Protein AF-A0A2J6XG13-F1 (afdb_monomer)

pLDDT: mean 84.52, std 13.78, range [39.5, 98.06]

Secondary structure (DSSP, 8-state):
-HHHHTT--EEEEEESTTS-HHHHHHHHHHTEEEEEEESSGGGHHHHHHHHHHHHHS--EE-S-B--EE-S--GGGTT--GGGPPPBS-EE-----TTSEEEEE-TT--EEEEEEEETTEEEEEE-S-SSTTT-TTGGGSTTHHHHHHHHHHHHSPPPS-SSEEEEEEEETTEEEEEEEEB-TTS-B--S-EEEEEEE-TTS-EEEEE-EEEETTEEEEEE---SSEEEEEEEEEEETTEEEEEEEEEEEPPPGGGS-S-HHHHHHHHHHHHHHHT----------------------HHHHHHHHHHHHHHHHHHHHHTT--

Radius of gyration: 29.15 Å; Cα contacts (8 Å, |Δi|>4): 475; chains: 1; bounding box: 98×74×54 Å

Foldseek 3Di:
DVCVVVLHQDEFEAEAPPGPQVVRCVRNVVRVHYYHYHNHPVCVVVVVVVVCCVVPPPLKDQQFWQKDFPDDDQLCPPPDSVLDGTWRMFRQDDDDPQKDQGIATPVRGRQWIWHDDAQFIDIDGGGDLDPPGNPCQVVRPCSVVSVVSVVVRRDRDQQDDQKRWDWDDDLFAIKIKIAGADPVRFAQPPKFKKKWKQAPVRDIDIDTWDDPDRRMTIDGDGDDDFAKMKIKMWIGGPNDIDIDIDMDGHHPRCVPPCPDVPVVQVVLVVVCVVVVHDPPPPPPCPVPPPPPPDPPPCVVVVVVVVVVVVVVVVVVVVVVVVD

Sequence (323 aa):
ETARAAQITLSTIAIGTDADTDLLDQLARWGNGRYYFVPDAADLPRITLQESEIAGSELTVEQPSPVRLNQPHPLVRNFDPSTLPLLDGYIALQSRPEATVVLSSPADDPLLAVWQYGLGRSVAWTASTAAPWATRWPAWSEYDRFWNQVVQYTIPTPDSGPLQVWVEPLSRGIRLMVDAQTVGGVPIDLAQVSAQITFPDQSSQRISLLQIGPGRYSRDVALGEVGPYQVVVTLFADGQTLQRSIGYVQVPPTEYAIHDPAQGVERLRQIAAITGGSTEVIVIDEASVAMPASPQELWPWLASLALALWVGEIALRRNQLYE

Nearest PDB structures (foldseek):
  3tp4-assembly3_B  TM=5.729E-01  e=9.549E-04  synthetic construct
  8upa-assembly2_D  TM=7.022E-01  e=2.049E-02  Homo sapiens
  8v2a-assembly1_B  TM=6.590E-01  e=3.449E-02  Homo sapiens
  8xci-assembly1_J  TM=5.014E-01  e=4.102E-02  Escherichia phage Lambda
  8iyk-assembly1_J  TM=2.676E-01  e=1.626E-02  Escherichia phage Lambda

Structure (mmCIF, N/CA/C/O backbone):
data_AF-A0A2J6XG13-F1
#
_entry.id   AF-A0A2J6XG13-F1
#
loop_
_atom_site.group_PDB
_atom_site.id
_atom_site.type_symbol
_atom_site.label_atom_id
_atom_site.label_alt_id
_atom_site.label_comp_id
_atom_site.label_asym_id
_atom_site.label_entity_id
_atom_site.label_seq_id
_atom_site.pdbx_PDB_ins_code
_atom_site.Cartn_x
_atom_site.Cartn_y
_atom_site.Cartn_z
_atom_site.occupancy
_atom_site.B_iso_or_equiv
_atom_site.auth_seq_id
_atom_site.auth_comp_id
_atom_site.auth_asym_id
_atom_site.auth_atom_id
_atom_site.pdbx_PDB_model_num
ATOM 1 N N . GLU A 1 1 ? 10.157 29.545 -8.569 1.00 54.47 1 GLU A N 1
ATOM 2 C CA . GLU A 1 1 ? 8.746 29.178 -8.849 1.00 54.47 1 GLU A CA 1
ATOM 3 C C . GLU A 1 1 ? 8.423 29.121 -10.339 1.00 54.47 1 GLU A C 1
ATOM 5 O O . GLU A 1 1 ? 7.961 28.080 -10.787 1.00 54.47 1 GLU A O 1
ATOM 10 N N . THR A 1 2 ? 8.744 30.149 -11.132 1.00 72.56 2 THR A N 1
ATOM 11 C CA . THR A 1 2 ? 8.523 30.156 -12.596 1.00 72.56 2 THR A CA 1
ATOM 12 C C . THR A 1 2 ? 9.208 28.991 -13.323 1.00 72.56 2 THR A C 1
ATOM 14 O O . THR A 1 2 ? 8.585 28.330 -14.145 1.00 72.56 2 THR A O 1
ATOM 17 N N . ALA A 1 3 ? 10.459 28.672 -12.966 1.00 64.00 3 ALA A N 1
ATOM 18 C CA . ALA A 1 3 ? 11.186 27.522 -13.519 1.00 64.00 3 ALA A CA 1
ATOM 19 C C . ALA A 1 3 ? 10.484 26.180 -13.226 1.00 64.00 3 ALA A C 1
ATOM 21 O O . ALA A 1 3 ? 10.363 25.334 -14.106 1.00 64.00 3 ALA A O 1
ATOM 22 N N . ARG A 1 4 ? 9.927 26.026 -12.016 1.00 60.41 4 ARG A N 1
ATOM 23 C CA . ARG A 1 4 ? 9.177 24.831 -11.602 1.00 60.41 4 ARG A CA 1
ATOM 24 C C . ARG A 1 4 ? 7.887 24.661 -12.411 1.00 60.41 4 ARG A C 1
ATOM 26 O O . ARG A 1 4 ? 7.561 23.549 -12.805 1.00 60.41 4 ARG A O 1
ATOM 33 N N . ALA A 1 5 ? 7.175 25.757 -12.682 1.00 68.31 5 ALA A N 1
ATOM 34 C CA . ALA A 1 5 ? 5.972 25.750 -13.519 1.00 68.31 5 ALA A CA 1
ATOM 35 C C . ALA A 1 5 ? 6.272 25.398 -14.989 1.00 68.31 5 ALA A C 1
ATOM 37 O O . ALA A 1 5 ? 5.430 24.819 -15.665 1.00 68.31 5 ALA A O 1
ATOM 38 N N . ALA A 1 6 ? 7.484 25.696 -15.461 1.00 79.56 6 ALA A N 1
ATOM 39 C CA . ALA A 1 6 ? 7.954 25.373 -16.806 1.00 79.56 6 ALA A CA 1
ATOM 40 C C . ALA A 1 6 ? 8.630 23.987 -16.924 1.00 79.56 6 ALA A C 1
ATOM 42 O O . ALA A 1 6 ? 9.234 23.704 -17.953 1.00 79.56 6 ALA A O 1
ATOM 43 N N . GLN A 1 7 ? 8.560 23.141 -15.885 1.00 77.19 7 GLN A N 1
ATOM 44 C CA . GLN A 1 7 ? 9.270 21.851 -15.804 1.00 77.19 7 GLN A CA 1
ATOM 45 C C . GLN A 1 7 ? 10.790 21.948 -16.031 1.00 77.19 7 GLN A C 1
ATOM 47 O O . GLN A 1 7 ? 11.415 21.047 -16.586 1.00 77.19 7 GLN A O 1
ATOM 52 N N . ILE A 1 8 ? 11.400 23.041 -15.578 1.00 78.62 8 ILE A N 1
ATOM 53 C CA . ILE A 1 8 ? 12.849 23.230 -15.633 1.00 78.62 8 ILE A CA 1
ATOM 54 C C . ILE A 1 8 ? 13.454 22.733 -14.319 1.00 78.62 8 ILE A C 1
ATOM 56 O O . ILE A 1 8 ? 13.174 23.291 -13.254 1.00 78.62 8 ILE A O 1
ATOM 60 N N . THR A 1 9 ? 14.306 21.711 -14.413 1.00 81.88 9 THR A N 1
ATOM 61 C CA . THR A 1 9 ? 15.103 21.203 -13.289 1.00 81.88 9 THR A CA 1
ATOM 62 C C . THR A 1 9 ? 16.342 22.079 -13.078 1.00 81.88 9 THR A C 1
ATOM 64 O O . THR A 1 9 ? 17.050 22.378 -14.039 1.00 81.88 9 THR A O 1
ATOM 67 N N . LEU A 1 10 ? 16.625 22.483 -11.833 1.00 86.81 10 LEU A N 1
ATOM 68 C CA . LEU A 1 10 ? 17.832 23.246 -11.474 1.00 86.81 10 LEU A CA 1
ATOM 69 C C . LEU A 1 10 ? 18.706 22.440 -10.513 1.00 86.81 10 LEU A C 1
ATOM 71 O O . LEU A 1 10 ? 18.330 22.251 -9.360 1.00 86.81 10 LEU A O 1
ATOM 75 N N . SER A 1 11 ? 19.887 22.035 -10.972 1.00 88.19 11 SER A N 1
ATOM 76 C CA . SER A 1 11 ? 20.962 21.513 -10.122 1.00 88.19 11 SER A CA 1
ATOM 77 C C . SER A 1 11 ? 22.008 22.605 -9.880 1.00 88.19 11 SER A C 1
ATOM 79 O O . SER A 1 11 ? 22.267 23.428 -10.761 1.00 88.19 11 SER A O 1
ATOM 81 N N . THR A 1 12 ? 22.607 22.640 -8.691 1.00 91.69 12 THR A N 1
ATOM 82 C CA . THR A 1 12 ? 23.593 23.652 -8.284 1.00 91.69 12 THR A CA 1
ATOM 83 C C . THR A 1 12 ? 24.899 23.001 -7.836 1.00 91.69 12 THR A C 1
ATOM 85 O O . THR A 1 12 ? 24.919 21.910 -7.266 1.00 91.69 12 THR A O 1
ATOM 88 N N . ILE A 1 13 ? 26.015 23.683 -8.107 1.00 90.75 13 ILE A N 1
ATOM 89 C CA . ILE A 1 13 ? 27.357 23.252 -7.708 1.00 90.75 13 ILE A CA 1
ATOM 90 C C . ILE A 1 13 ? 28.010 24.407 -6.943 1.00 90.75 13 ILE A C 1
ATOM 92 O O . ILE A 1 13 ? 28.236 25.477 -7.507 1.00 90.75 13 ILE A O 1
ATOM 96 N N . ALA A 1 14 ? 28.293 24.195 -5.661 1.00 91.62 14 ALA A N 1
ATOM 97 C CA . ALA A 1 14 ? 29.054 25.106 -4.813 1.00 91.62 14 ALA A CA 1
ATOM 98 C C . ALA A 1 14 ? 30.548 24.789 -4.934 1.00 91.62 14 ALA A C 1
ATOM 100 O O . ALA A 1 14 ? 30.938 23.642 -4.732 1.00 91.62 14 ALA A O 1
ATOM 101 N N . ILE A 1 15 ? 31.375 25.784 -5.266 1.00 90.44 15 ILE A N 1
ATOM 102 C CA . ILE A 1 15 ? 32.817 25.613 -5.493 1.00 90.44 15 ILE A CA 1
ATOM 103 C C . ILE A 1 15 ? 33.585 26.427 -4.458 1.00 90.44 15 ILE A C 1
ATOM 105 O O . ILE A 1 15 ? 33.394 27.638 -4.386 1.00 90.44 15 ILE A O 1
ATOM 109 N N . GLY A 1 16 ? 34.487 25.780 -3.725 1.00 81.56 16 GLY A N 1
ATOM 110 C CA . GLY A 1 16 ? 35.278 26.426 -2.682 1.00 81.56 16 GLY A CA 1
ATOM 111 C C . GLY A 1 16 ? 34.512 26.595 -1.370 1.00 81.56 16 GLY A C 1
ATOM 112 O O . GLY A 1 16 ? 33.288 26.493 -1.301 1.00 81.56 16 GLY A O 1
ATOM 113 N N . THR A 1 17 ? 35.253 26.820 -0.286 1.00 81.75 17 THR A N 1
ATOM 114 C CA . THR A 1 17 ? 34.696 26.950 1.074 1.00 81.75 17 THR A CA 1
ATOM 115 C C . THR A 1 17 ? 34.005 28.290 1.334 1.00 81.75 17 THR A C 1
ATOM 117 O O . THR A 1 17 ? 33.406 28.472 2.387 1.00 81.75 17 THR A O 1
ATOM 120 N N . ASP A 1 18 ? 34.133 29.237 0.410 1.00 86.75 18 ASP A N 1
ATOM 121 C CA . ASP A 1 18 ? 33.525 30.568 0.417 1.00 86.75 18 ASP A CA 1
ATOM 122 C C . ASP A 1 18 ? 32.198 30.634 -0.358 1.00 86.75 18 ASP A C 1
ATOM 124 O O . ASP A 1 18 ? 31.527 31.666 -0.334 1.00 86.75 18 ASP A O 1
ATOM 128 N N . ALA A 1 19 ? 31.795 29.544 -1.021 1.00 86.81 19 ALA A N 1
ATOM 129 C CA . ALA A 1 19 ? 30.494 29.451 -1.668 1.00 86.81 19 ALA A CA 1
ATOM 130 C C . ALA A 1 19 ? 29.351 29.468 -0.642 1.00 86.81 19 ALA A C 1
ATOM 132 O O . ALA A 1 19 ? 29.419 28.819 0.402 1.00 86.81 19 ALA A O 1
ATOM 133 N N . ASP A 1 20 ? 28.262 30.157 -0.982 1.00 88.94 20 ASP A N 1
ATOM 134 C CA . ASP A 1 20 ? 27.033 30.162 -0.187 1.00 88.94 20 ASP A CA 1
ATOM 135 C C . ASP A 1 20 ? 26.295 28.824 -0.356 1.00 88.94 20 ASP A C 1
ATOM 137 O O . ASP A 1 20 ? 25.449 28.638 -1.237 1.00 88.94 20 ASP A O 1
ATOM 141 N N . THR A 1 21 ? 26.698 27.844 0.453 1.00 92.38 21 THR A N 1
ATOM 142 C CA . THR A 1 21 ? 26.188 26.472 0.406 1.00 92.38 21 THR A CA 1
ATOM 143 C C . THR A 1 21 ? 24.700 26.403 0.714 1.00 92.38 21 THR A C 1
ATOM 145 O O . THR A 1 21 ? 23.988 25.614 0.096 1.00 92.38 21 THR A O 1
ATOM 148 N N . ASP A 1 22 ? 24.229 27.259 1.619 1.00 92.38 22 ASP A N 1
ATOM 149 C CA . ASP A 1 22 ? 22.844 27.271 2.080 1.00 92.38 22 ASP A CA 1
ATOM 150 C C . ASP A 1 22 ? 21.911 27.794 0.988 1.00 92.38 22 ASP A C 1
ATOM 152 O O . ASP A 1 22 ? 20.866 27.194 0.717 1.00 92.38 22 ASP A O 1
ATOM 156 N N . LEU A 1 23 ? 22.300 28.879 0.311 1.00 92.31 23 LEU A N 1
ATOM 157 C CA . LEU A 1 23 ? 21.553 29.398 -0.829 1.00 92.31 23 LEU A CA 1
ATOM 158 C C . LEU A 1 23 ? 21.523 28.387 -1.980 1.00 92.31 23 LEU A C 1
ATOM 160 O O . LEU A 1 23 ? 20.475 28.165 -2.589 1.00 92.31 23 LEU A O 1
ATOM 164 N N . LEU A 1 24 ? 22.660 27.767 -2.293 1.00 93.44 24 LEU A N 1
ATOM 165 C CA . LEU A 1 24 ? 22.766 26.850 -3.427 1.00 93.44 24 LEU A CA 1
ATOM 166 C C . LEU A 1 24 ? 21.989 25.545 -3.200 1.00 93.44 24 LEU A C 1
ATOM 168 O O . LEU A 1 24 ? 21.342 25.072 -4.138 1.00 93.44 24 LEU A O 1
ATOM 172 N N . ASP A 1 25 ? 21.974 25.002 -1.982 1.00 92.81 25 ASP A N 1
ATOM 173 C CA . ASP A 1 25 ? 21.127 23.858 -1.615 1.00 92.81 25 ASP A CA 1
ATOM 174 C C . ASP A 1 25 ? 19.634 24.222 -1.707 1.00 92.81 25 ASP A C 1
ATOM 176 O O . ASP A 1 25 ? 18.840 23.487 -2.299 1.00 92.81 25 ASP A O 1
ATOM 180 N N . GLN A 1 26 ? 19.240 25.409 -1.227 1.00 92.88 26 GLN A N 1
ATOM 181 C CA . GLN A 1 26 ? 17.858 25.891 -1.359 1.00 92.88 26 GLN A CA 1
ATOM 182 C C . GLN A 1 26 ? 17.422 26.019 -2.822 1.00 92.88 26 GLN A C 1
ATOM 184 O O . GLN A 1 26 ? 16.331 25.569 -3.181 1.00 92.88 26 GLN A O 1
ATOM 189 N N . LEU A 1 27 ? 18.274 26.581 -3.681 1.00 90.44 27 LEU A N 1
ATOM 190 C CA . LEU A 1 27 ? 17.993 26.734 -5.107 1.00 90.44 27 LEU A CA 1
ATOM 191 C C . LEU A 1 27 ? 17.823 25.381 -5.812 1.00 90.44 27 LEU A C 1
ATOM 193 O O . LEU A 1 27 ? 16.871 25.222 -6.581 1.00 90.44 27 LEU A O 1
ATOM 197 N N . ALA A 1 28 ? 18.679 24.396 -5.516 1.00 90.75 28 ALA A N 1
ATOM 198 C CA . ALA A 1 28 ? 18.542 23.046 -6.064 1.00 90.75 28 ALA A CA 1
ATOM 199 C C . ALA A 1 28 ? 17.219 22.392 -5.642 1.00 90.75 28 ALA A C 1
ATOM 201 O O . ALA A 1 28 ? 16.487 21.857 -6.478 1.00 90.75 28 ALA A O 1
ATOM 202 N N . ARG A 1 29 ? 16.852 22.508 -4.359 1.00 85.94 29 ARG A N 1
ATOM 203 C CA . ARG A 1 29 ? 15.575 21.993 -3.839 1.00 85.94 29 ARG A CA 1
ATOM 204 C C . ARG A 1 29 ? 14.375 22.660 -4.503 1.00 85.94 29 ARG A C 1
ATOM 206 O O . ARG A 1 29 ? 13.417 21.978 -4.862 1.00 85.94 29 ARG A O 1
ATOM 213 N N . TRP A 1 30 ? 14.413 23.977 -4.702 1.00 85.00 30 TRP A N 1
ATOM 214 C CA . TRP A 1 30 ? 13.328 24.708 -5.366 1.00 85.00 30 TRP A CA 1
ATOM 215 C C . TRP A 1 30 ? 13.142 24.313 -6.830 1.00 85.00 30 TRP A C 1
ATOM 217 O O . TRP A 1 30 ? 12.009 24.323 -7.319 1.00 85.00 30 TRP A O 1
ATOM 227 N N . GLY A 1 31 ? 14.228 23.976 -7.523 1.00 84.62 31 GLY A N 1
ATOM 228 C CA . GLY A 1 31 ? 14.190 23.477 -8.893 1.00 84.62 31 GLY A CA 1
ATOM 229 C C . GLY A 1 31 ? 14.126 21.959 -9.016 1.00 84.62 31 GLY A C 1
ATOM 230 O O . GLY A 1 31 ? 14.312 21.466 -10.120 1.00 84.62 31 GLY A O 1
ATOM 231 N N . ASN A 1 32 ? 13.881 21.220 -7.926 1.00 81.50 32 ASN A N 1
ATOM 232 C CA . ASN A 1 32 ? 13.829 19.753 -7.911 1.00 81.50 32 ASN A CA 1
ATOM 233 C C . ASN A 1 32 ? 15.065 19.072 -8.547 1.00 81.50 3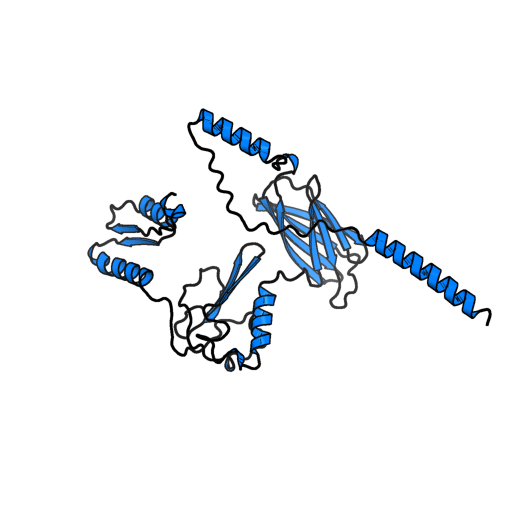2 ASN A C 1
ATOM 235 O O . ASN A 1 32 ? 14.951 17.998 -9.139 1.00 81.50 32 ASN A O 1
ATOM 239 N N . GLY A 1 33 ? 16.230 19.718 -8.466 1.00 82.81 33 GLY A N 1
ATOM 240 C CA . GLY A 1 33 ? 17.506 19.183 -8.930 1.00 82.81 33 GLY A CA 1
ATOM 241 C C . GLY A 1 33 ? 18.419 18.815 -7.767 1.00 82.81 33 GLY A C 1
ATOM 242 O O . GLY A 1 33 ? 17.974 18.619 -6.634 1.00 82.81 33 GLY A O 1
ATOM 243 N N . ARG A 1 34 ? 19.713 18.673 -8.052 1.00 86.19 34 ARG A N 1
ATOM 244 C CA . ARG A 1 34 ? 20.710 18.191 -7.089 1.00 86.19 34 ARG A CA 1
ATOM 245 C C . ARG A 1 34 ? 21.661 19.297 -6.660 1.00 86.19 34 ARG A C 1
ATOM 247 O O . ARG A 1 34 ? 21.999 20.170 -7.452 1.00 86.19 34 ARG A O 1
ATOM 254 N N . TYR A 1 35 ? 22.099 19.229 -5.410 1.00 90.62 35 TYR A N 1
ATOM 255 C CA . TYR A 1 35 ? 23.129 20.098 -4.854 1.00 90.62 35 TYR A CA 1
ATOM 256 C C . TYR A 1 35 ? 24.442 19.324 -4.722 1.00 90.62 35 TYR A C 1
ATOM 258 O O . TYR A 1 35 ? 24.456 18.224 -4.167 1.00 90.62 35 TYR A O 1
ATOM 266 N N . TYR A 1 36 ? 25.541 19.913 -5.190 1.00 88.19 36 TYR A N 1
ATOM 267 C CA . TYR A 1 36 ? 26.888 19.372 -5.024 1.00 88.19 36 TYR A CA 1
ATOM 268 C C . TYR A 1 36 ? 27.798 20.406 -4.368 1.00 88.19 36 TYR A C 1
ATOM 270 O O . TYR A 1 36 ? 27.858 21.553 -4.807 1.00 88.19 36 TYR A O 1
ATOM 278 N N . PHE A 1 37 ? 28.553 19.988 -3.355 1.00 90.31 37 PHE A N 1
ATOM 279 C CA . PHE A 1 37 ? 29.624 20.791 -2.772 1.00 90.31 37 PHE A CA 1
ATOM 280 C C . PHE A 1 37 ? 30.979 20.277 -3.250 1.00 90.31 37 PHE A C 1
ATOM 282 O O . PHE A 1 37 ? 31.280 19.089 -3.134 1.00 90.31 37 PHE A O 1
ATOM 289 N N . VAL A 1 38 ? 31.790 21.181 -3.786 1.00 88.50 38 VAL A N 1
ATOM 290 C CA . VAL A 1 38 ? 33.080 20.893 -4.406 1.00 88.50 38 VAL A CA 1
ATOM 291 C C . VAL A 1 38 ? 34.141 21.768 -3.731 1.00 88.50 38 VAL A C 1
ATOM 293 O O . VAL A 1 38 ? 34.286 22.938 -4.083 1.00 88.50 38 VAL A O 1
ATOM 296 N N . PRO A 1 39 ? 34.893 21.231 -2.752 1.00 82.06 39 PRO A N 1
ATOM 297 C CA . PRO A 1 39 ? 35.896 22.002 -2.017 1.00 82.06 39 PRO A CA 1
ATOM 298 C C . PRO A 1 39 ? 37.059 22.485 -2.897 1.00 82.06 39 PRO A C 1
ATOM 300 O O . PRO A 1 39 ? 37.638 23.531 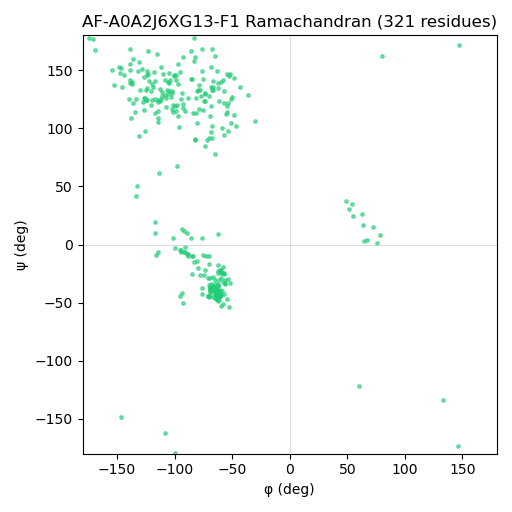-2.619 1.00 82.06 39 PRO A O 1
ATOM 303 N N . ASP A 1 40 ? 37.393 21.724 -3.945 1.00 85.38 40 ASP A N 1
ATOM 304 C CA . ASP A 1 40 ? 38.483 22.001 -4.883 1.00 85.38 40 ASP A CA 1
ATOM 305 C C . ASP A 1 40 ? 37.954 22.034 -6.324 1.00 85.38 40 ASP A C 1
ATOM 307 O O . ASP A 1 40 ? 37.374 21.064 -6.813 1.00 85.38 40 ASP A O 1
ATOM 311 N N . ALA A 1 41 ? 38.194 23.139 -7.032 1.00 82.06 41 ALA A N 1
ATOM 312 C CA . ALA A 1 41 ? 37.788 23.321 -8.424 1.00 82.06 41 ALA A CA 1
ATOM 313 C C . ALA A 1 41 ? 38.356 22.252 -9.381 1.00 82.06 41 ALA A C 1
ATOM 315 O O . ALA A 1 41 ? 37.794 22.050 -10.457 1.00 82.06 41 ALA A O 1
ATOM 316 N N . ALA A 1 42 ? 39.423 21.538 -9.009 1.00 86.00 42 ALA A N 1
ATOM 317 C CA . ALA A 1 42 ? 39.949 20.412 -9.780 1.00 86.00 42 ALA A CA 1
ATOM 318 C C . ALA A 1 42 ? 38.952 19.241 -9.923 1.00 86.00 42 ALA A C 1
ATOM 320 O O . ALA A 1 42 ? 39.030 18.494 -10.898 1.00 86.00 42 ALA A O 1
ATOM 321 N N . ASP A 1 43 ? 37.989 19.106 -9.005 1.00 81.69 43 ASP A N 1
ATOM 322 C CA . ASP A 1 43 ? 36.953 18.064 -9.039 1.00 81.69 43 ASP A CA 1
ATOM 323 C C . ASP A 1 43 ? 35.740 18.435 -9.917 1.00 81.69 43 ASP A C 1
ATOM 325 O O . ASP A 1 43 ? 34.898 17.576 -10.205 1.00 81.69 43 ASP A O 1
ATOM 329 N N . LEU A 1 44 ? 35.642 19.688 -10.386 1.00 84.50 44 LEU A N 1
ATOM 330 C CA . LEU A 1 44 ? 34.519 20.163 -11.204 1.00 84.50 44 LEU A CA 1
ATOM 331 C C . LEU A 1 44 ? 34.255 19.326 -12.459 1.00 84.50 44 LEU A C 1
ATOM 333 O O . LEU A 1 44 ? 33.094 18.977 -12.666 1.00 84.50 44 LEU A O 1
ATOM 337 N N . PRO A 1 45 ? 35.265 18.967 -13.281 1.00 83.69 45 PRO A N 1
ATOM 338 C CA . PRO A 1 45 ? 35.035 18.179 -14.490 1.00 83.69 45 PRO A CA 1
ATOM 339 C C . PRO A 1 45 ? 34.367 16.830 -14.211 1.00 83.69 45 PRO A C 1
ATOM 341 O O . PRO A 1 45 ? 33.583 16.356 -15.025 1.00 83.69 45 PRO A O 1
ATOM 344 N N . ARG A 1 46 ? 34.645 16.215 -13.052 1.00 80.94 46 ARG A N 1
ATOM 345 C CA . ARG A 1 46 ? 34.024 14.949 -12.645 1.00 80.94 46 ARG A CA 1
ATOM 346 C C . ARG A 1 46 ? 32.547 15.144 -12.303 1.00 80.94 46 ARG A C 1
ATOM 348 O O . ARG A 1 46 ? 31.719 14.358 -12.746 1.00 80.94 46 ARG A O 1
ATOM 355 N N . ILE A 1 47 ? 32.218 16.186 -11.537 1.00 81.00 47 ILE A N 1
ATOM 356 C CA . ILE A 1 47 ? 30.837 16.472 -11.113 1.00 81.00 47 ILE A CA 1
ATOM 357 C C . ILE A 1 47 ? 29.972 16.925 -12.293 1.00 81.00 47 ILE A C 1
ATOM 359 O O . ILE A 1 47 ? 28.832 16.487 -12.423 1.00 81.00 47 ILE A O 1
ATOM 363 N N . THR A 1 48 ? 30.503 17.758 -13.190 1.00 80.44 48 THR A N 1
ATOM 364 C CA . THR A 1 48 ? 29.767 18.189 -14.386 1.00 80.44 48 THR A CA 1
ATOM 365 C C . THR A 1 48 ? 29.583 17.057 -15.390 1.00 80.44 48 THR A C 1
ATOM 367 O O . THR A 1 48 ? 28.520 16.980 -16.009 1.00 80.44 48 THR A O 1
ATOM 370 N N . LEU A 1 49 ? 30.562 16.152 -15.522 1.00 80.88 49 LEU A N 1
ATOM 371 C CA . LEU A 1 49 ? 30.407 14.924 -16.301 1.00 80.88 49 LEU A CA 1
ATOM 372 C C . LEU A 1 49 ? 29.323 14.028 -15.697 1.00 80.88 49 LEU A C 1
ATOM 374 O O . LEU A 1 49 ? 28.436 13.614 -16.427 1.00 80.88 49 LEU A O 1
ATOM 378 N N . GLN A 1 50 ? 29.327 13.812 -14.380 1.00 74.56 50 GLN A N 1
ATOM 379 C CA . GLN A 1 50 ? 28.302 13.023 -13.693 1.00 74.56 50 GLN A CA 1
ATOM 380 C C . GLN A 1 50 ? 26.890 13.607 -13.882 1.00 74.56 50 GLN A C 1
ATOM 382 O O . GLN A 1 50 ? 25.951 12.865 -14.153 1.00 74.56 50 GLN A O 1
ATOM 387 N N . GLU A 1 51 ? 26.715 14.928 -13.783 1.00 75.25 51 GLU A N 1
ATOM 388 C CA . GLU A 1 51 ? 25.406 15.560 -14.005 1.00 75.25 51 GLU A CA 1
ATOM 389 C C . GLU A 1 51 ? 24.976 15.486 -15.479 1.00 75.25 51 GLU A C 1
ATOM 391 O O . GLU A 1 51 ? 23.808 15.233 -15.766 1.00 75.25 51 GLU A O 1
ATOM 396 N N . SER A 1 52 ? 25.920 15.642 -16.413 1.00 71.00 52 SER A N 1
ATOM 397 C CA . SER A 1 52 ? 25.659 15.505 -17.853 1.00 71.00 52 SER A CA 1
ATOM 398 C C . SER A 1 52 ? 25.346 14.061 -18.242 1.00 71.00 52 SER A C 1
ATOM 400 O O . SER A 1 52 ? 24.476 13.832 -19.075 1.00 71.00 52 SER A O 1
ATOM 402 N N . GLU A 1 53 ? 26.011 13.085 -17.622 1.00 67.06 53 GLU A N 1
ATOM 403 C CA . GLU A 1 53 ? 25.707 11.666 -17.767 1.00 67.06 53 GLU A CA 1
ATOM 404 C C . GLU A 1 53 ? 24.323 11.368 -17.214 1.00 67.06 53 GLU A C 1
ATOM 406 O O . GLU A 1 53 ? 23.545 10.751 -17.915 1.00 67.06 53 GLU A O 1
ATOM 411 N N . ILE A 1 54 ? 23.935 11.842 -16.029 1.00 65.38 54 ILE A N 1
ATOM 412 C CA . ILE A 1 54 ? 22.582 11.575 -15.510 1.00 65.38 54 ILE A CA 1
ATOM 413 C C . ILE A 1 54 ? 21.498 12.292 -16.334 1.00 65.38 54 ILE A C 1
ATOM 415 O O . ILE A 1 54 ? 20.406 11.757 -16.509 1.00 65.38 54 ILE A O 1
ATOM 419 N N . ALA A 1 55 ? 21.785 13.486 -16.855 1.00 61.34 55 ALA A N 1
ATOM 420 C CA . ALA A 1 55 ? 20.868 14.217 -17.725 1.00 61.34 55 ALA A CA 1
ATOM 421 C C . ALA A 1 55 ? 20.786 13.634 -19.150 1.00 61.34 55 ALA A C 1
ATOM 423 O O . ALA A 1 55 ? 19.774 13.825 -19.823 1.00 61.34 55 ALA A O 1
ATOM 424 N N . GLY A 1 56 ? 21.845 12.962 -19.616 1.00 54.22 56 GLY A N 1
ATOM 425 C CA . GLY A 1 56 ? 21.999 12.475 -20.990 1.00 54.22 56 GLY A CA 1
ATOM 426 C C . GLY A 1 56 ? 22.029 10.954 -21.155 1.00 54.22 56 GLY A C 1
ATOM 427 O O . GLY A 1 56 ? 22.050 10.481 -22.289 1.00 54.22 56 GLY A O 1
ATOM 428 N N . SER A 1 57 ? 22.047 10.179 -20.071 1.00 55.84 57 SER A N 1
ATOM 429 C CA . SER A 1 57 ? 22.032 8.720 -20.143 1.00 55.84 57 SER A CA 1
ATOM 430 C C . SER A 1 57 ? 20.644 8.253 -20.539 1.00 55.84 57 SER A C 1
ATOM 432 O O . SER A 1 57 ? 19.631 8.621 -19.942 1.00 55.84 57 SER A O 1
ATOM 434 N N . GLU A 1 58 ? 20.603 7.396 -21.555 1.00 58.53 58 GLU A N 1
ATOM 435 C CA . GLU A 1 58 ? 19.484 6.492 -21.729 1.00 58.53 58 GLU A CA 1
ATOM 436 C C . GLU A 1 58 ? 19.429 5.648 -20.454 1.00 58.53 58 GLU A C 1
ATOM 438 O O . GLU A 1 58 ? 20.191 4.702 -20.281 1.00 58.53 58 GLU A O 1
ATOM 443 N N . LEU A 1 59 ? 18.521 5.995 -19.538 1.00 71.88 59 LEU A N 1
ATOM 444 C CA . LEU A 1 59 ? 18.201 5.202 -18.346 1.00 71.88 59 LEU A CA 1
ATOM 445 C C . LEU A 1 59 ? 17.626 3.826 -18.724 1.00 71.88 59 LEU A C 1
ATOM 447 O O . LEU A 1 59 ? 17.125 3.114 -17.869 1.00 71.88 59 LEU A O 1
ATOM 451 N N . THR A 1 60 ? 17.658 3.457 -20.000 1.00 83.94 60 THR A N 1
ATOM 452 C CA . THR A 1 60 ? 17.128 2.232 -20.563 1.00 83.94 60 THR A CA 1
ATOM 453 C C . THR A 1 60 ? 18.255 1.221 -20.715 1.00 83.94 60 THR A C 1
ATOM 455 O O . THR A 1 60 ? 19.215 1.428 -21.451 1.00 83.94 60 THR A O 1
ATOM 458 N N . VAL A 1 61 ? 18.113 0.085 -20.049 1.00 88.31 61 VAL A N 1
ATOM 459 C CA . VAL A 1 61 ? 18.975 -1.080 -20.214 1.00 88.31 61 VAL A CA 1
ATOM 460 C C . VAL A 1 61 ? 18.252 -2.052 -21.139 1.00 88.31 61 VAL A C 1
ATOM 462 O O . VAL A 1 61 ? 17.212 -2.570 -20.756 1.00 88.31 61 VAL A O 1
ATOM 465 N N . GLU A 1 62 ? 18.781 -2.318 -22.336 1.00 89.75 62 GLU A N 1
ATOM 466 C CA . GLU A 1 62 ? 18.184 -3.241 -23.325 1.00 89.75 62 GLU A CA 1
ATOM 467 C C . GLU A 1 62 ? 19.055 -4.484 -23.537 1.00 89.75 62 GLU A C 1
ATOM 469 O O . GLU A 1 62 ? 19.585 -4.749 -24.617 1.00 89.75 62 GLU A O 1
ATOM 474 N N . GLN A 1 63 ? 19.251 -5.245 -22.464 1.00 88.44 63 GLN A N 1
ATOM 475 C CA . GLN A 1 63 ? 19.963 -6.518 -22.506 1.00 88.44 63 GLN A CA 1
ATOM 476 C C . GLN A 1 63 ? 19.266 -7.559 -21.624 1.00 88.44 63 GLN A C 1
ATOM 478 O O . GLN A 1 63 ? 18.691 -7.195 -20.593 1.00 88.44 63 GLN A O 1
ATOM 483 N N . PRO A 1 64 ? 19.358 -8.859 -21.971 1.00 93.12 64 PRO A N 1
ATOM 484 C CA . PRO A 1 64 ? 18.838 -9.931 -21.136 1.00 93.12 64 PRO A CA 1
ATOM 485 C C . PRO A 1 64 ? 19.396 -9.873 -19.708 1.00 93.12 64 PRO A C 1
ATOM 487 O O . PRO A 1 64 ? 20.587 -10.093 -19.486 1.00 93.12 64 PRO A O 1
ATOM 490 N N . SER A 1 65 ? 18.528 -9.608 -18.735 1.00 94.75 65 SER A N 1
ATOM 491 C CA . SER A 1 65 ? 18.877 -9.417 -17.332 1.00 94.75 65 SER A CA 1
ATOM 492 C C . SER A 1 65 ? 18.106 -10.394 -16.433 1.00 94.75 65 SER A C 1
ATOM 494 O O . SER A 1 65 ? 16.871 -10.456 -16.493 1.00 94.75 65 SER A O 1
ATOM 496 N N . PRO A 1 66 ? 18.807 -11.193 -15.606 1.00 95.69 66 PRO A N 1
ATOM 497 C CA . PRO A 1 66 ? 18.190 -12.001 -14.561 1.00 95.69 66 PRO A CA 1
ATOM 498 C C . PRO A 1 66 ? 17.489 -11.152 -13.505 1.00 95.69 66 PRO A C 1
ATOM 500 O O . PRO A 1 66 ? 18.038 -10.167 -13.025 1.00 95.69 66 PRO A O 1
ATOM 503 N N . VAL A 1 67 ? 16.311 -11.596 -13.076 1.00 96.38 67 VAL A N 1
ATOM 504 C CA . VAL A 1 67 ? 15.572 -10.964 -11.981 1.00 96.38 67 VAL A CA 1
ATOM 505 C C . VAL A 1 67 ? 15.935 -11.655 -10.674 1.00 96.38 67 VAL A C 1
ATOM 507 O O . VAL A 1 67 ? 15.755 -12.865 -10.533 1.00 96.38 67 VAL A O 1
ATOM 510 N N . ARG A 1 68 ? 16.468 -10.899 -9.714 1.00 95.69 68 ARG A N 1
ATOM 511 C CA . ARG A 1 68 ? 16.869 -11.409 -8.400 1.00 95.69 68 ARG A CA 1
ATOM 512 C C . ARG A 1 68 ? 15.870 -10.984 -7.340 1.00 95.69 68 ARG A C 1
ATOM 514 O O . ARG A 1 68 ? 15.417 -9.845 -7.320 1.00 95.69 68 ARG A O 1
ATOM 521 N N . LEU A 1 69 ? 15.550 -11.903 -6.435 1.00 95.75 69 LEU A N 1
ATOM 522 C CA . LEU A 1 69 ? 14.788 -11.582 -5.236 1.00 95.75 69 LEU A CA 1
ATOM 523 C C . LEU A 1 69 ? 15.732 -10.996 -4.181 1.00 95.75 69 LEU A C 1
ATOM 525 O O . LEU A 1 69 ? 16.575 -11.720 -3.657 1.00 95.75 69 LEU A O 1
ATOM 529 N N . ASN A 1 70 ? 15.566 -9.714 -3.849 1.00 92.62 70 ASN A N 1
ATOM 530 C CA . ASN A 1 70 ? 16.384 -9.049 -2.831 1.00 92.62 70 ASN A CA 1
ATOM 531 C C . ASN A 1 70 ? 15.969 -9.433 -1.412 1.00 92.62 70 ASN A C 1
ATOM 533 O O . ASN A 1 70 ? 16.818 -9.663 -0.555 1.00 92.62 70 ASN A O 1
ATOM 537 N N . GLN A 1 71 ? 14.662 -9.494 -1.152 1.00 87.12 71 GLN A N 1
ATOM 538 C CA . GLN A 1 71 ? 14.133 -9.806 0.174 1.00 87.12 71 GLN A CA 1
ATOM 539 C C . GLN 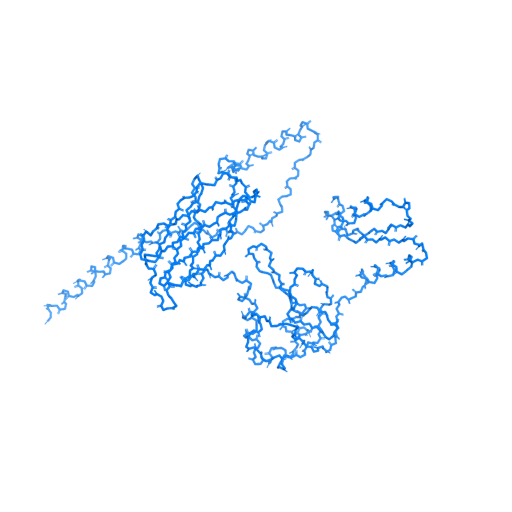A 1 71 ? 12.731 -10.421 0.103 1.00 87.12 71 GLN A C 1
ATOM 541 O O . GLN A 1 71 ? 11.967 -10.089 -0.807 1.00 87.12 71 GLN A O 1
ATOM 546 N N . PRO A 1 72 ? 12.348 -11.283 1.065 1.00 86.88 72 PRO A N 1
ATOM 547 C CA . PRO A 1 72 ? 10.991 -11.811 1.146 1.00 86.88 72 PRO A CA 1
ATOM 548 C C . PRO A 1 72 ? 9.959 -10.685 1.251 1.00 86.88 72 PRO A C 1
ATOM 550 O O . PRO A 1 72 ? 10.089 -9.788 2.080 1.00 86.88 72 PRO A O 1
ATOM 553 N N . HIS A 1 73 ? 8.903 -10.750 0.443 1.00 88.94 73 HIS A N 1
ATOM 554 C CA . HIS A 1 73 ? 7.850 -9.738 0.447 1.00 88.94 73 HIS A CA 1
ATOM 555 C C . HIS A 1 73 ? 6.484 -10.360 0.107 1.00 88.94 73 HIS A C 1
ATOM 557 O O . HIS A 1 73 ? 6.439 -11.294 -0.699 1.00 88.94 73 HIS A O 1
ATOM 563 N N . PRO A 1 74 ? 5.355 -9.855 0.655 1.00 84.31 74 PRO A N 1
ATOM 564 C CA . PRO A 1 74 ? 4.016 -10.356 0.332 1.00 84.31 74 PRO A CA 1
ATOM 565 C C . PRO A 1 74 ? 3.698 -10.429 -1.167 1.00 84.31 74 PRO A C 1
ATOM 567 O O . PRO A 1 74 ? 3.006 -11.352 -1.577 1.00 84.31 74 PRO A O 1
ATOM 570 N N . LEU A 1 75 ? 4.243 -9.502 -1.967 1.00 87.31 75 LEU A N 1
ATOM 571 C CA . LEU A 1 75 ? 4.092 -9.458 -3.433 1.00 87.31 75 LEU A CA 1
ATOM 572 C C . LEU A 1 75 ? 4.612 -10.685 -4.172 1.00 87.31 75 LEU A C 1
ATOM 574 O O . LEU A 1 75 ? 4.170 -10.968 -5.279 1.00 87.31 75 LEU A O 1
ATOM 578 N N . VAL A 1 76 ? 5.614 -11.340 -3.594 1.00 89.94 76 VAL A N 1
ATOM 579 C CA . VAL A 1 76 ? 6.288 -12.482 -4.206 1.00 89.94 76 VAL A CA 1
ATOM 580 C C . VAL A 1 76 ? 6.103 -13.743 -3.359 1.00 89.94 76 VAL A C 1
ATOM 582 O O . VAL A 1 76 ? 6.867 -14.707 -3.456 1.00 89.94 76 VAL A O 1
ATOM 585 N N . ARG A 1 77 ? 5.095 -13.747 -2.481 1.00 85.00 77 ARG A N 1
ATOM 586 C CA . ARG A 1 77 ? 4.864 -14.858 -1.566 1.00 85.00 77 ARG A CA 1
ATOM 587 C C . ARG A 1 77 ? 4.425 -16.084 -2.360 1.00 85.00 77 ARG A C 1
ATOM 589 O O . ARG A 1 77 ? 3.491 -16.027 -3.157 1.00 85.00 77 ARG A O 1
ATOM 596 N N . ASN A 1 78 ? 5.045 -17.221 -2.053 1.00 85.94 78 ASN A N 1
ATOM 597 C CA . ASN A 1 78 ? 4.766 -18.507 -2.695 1.00 85.94 78 ASN A CA 1
ATOM 598 C C . ASN A 1 78 ? 5.066 -18.529 -4.210 1.00 85.94 78 ASN A C 1
ATOM 600 O O . ASN A 1 78 ? 4.444 -19.319 -4.925 1.00 85.94 78 ASN A O 1
ATOM 604 N N . PHE A 1 79 ? 5.985 -17.683 -4.687 1.00 88.62 79 PHE A N 1
ATOM 605 C CA . PHE A 1 79 ? 6.676 -17.910 -5.956 1.00 88.62 79 PHE A CA 1
ATOM 606 C C . PHE A 1 79 ? 8.042 -18.526 -5.690 1.00 88.62 79 PHE A C 1
ATOM 608 O O . PHE A 1 79 ? 8.690 -18.208 -4.693 1.00 88.62 79 PHE A O 1
ATOM 615 N N . ASP A 1 80 ? 8.476 -19.388 -6.602 1.00 89.19 80 ASP A N 1
ATOM 616 C CA . ASP A 1 80 ? 9.855 -19.852 -6.651 1.00 89.19 80 ASP A CA 1
ATOM 617 C C . ASP A 1 80 ? 10.693 -18.818 -7.427 1.00 89.19 80 ASP A C 1
ATOM 619 O O . ASP A 1 80 ? 10.487 -18.664 -8.638 1.00 89.19 80 ASP A O 1
ATOM 623 N N . PRO A 1 81 ? 11.638 -18.109 -6.776 1.00 86.75 81 PRO A N 1
ATOM 624 C CA . PRO A 1 81 ? 12.452 -17.089 -7.434 1.00 86.75 81 PRO A CA 1
ATOM 625 C C . PRO A 1 81 ? 13.277 -17.629 -8.605 1.00 86.75 81 PRO A C 1
ATOM 627 O O . PRO A 1 81 ? 13.604 -16.872 -9.514 1.00 86.75 81 PRO A O 1
ATOM 630 N N . SER A 1 82 ? 13.598 -18.929 -8.616 1.00 89.06 82 SER A N 1
ATOM 631 C CA . SER A 1 82 ? 14.358 -19.556 -9.703 1.00 89.06 82 SER A CA 1
ATOM 632 C C . SER A 1 82 ? 13.570 -19.668 -11.012 1.00 89.06 82 SER A C 1
ATOM 634 O O . SER A 1 82 ? 14.162 -19.858 -12.072 1.00 89.06 82 SER A O 1
ATOM 636 N N . THR A 1 83 ? 12.244 -19.519 -10.949 1.00 93.12 83 THR A N 1
ATOM 637 C CA . THR A 1 83 ? 11.354 -19.597 -12.116 1.00 93.12 83 THR A CA 1
ATOM 638 C C . THR A 1 83 ? 11.119 -18.249 -12.794 1.00 93.12 83 THR A C 1
ATOM 640 O O . THR A 1 83 ? 10.496 -18.218 -13.854 1.00 93.12 83 THR A O 1
ATOM 643 N N . LEU A 1 84 ? 11.604 -17.144 -12.210 1.00 94.38 84 LEU A N 1
ATOM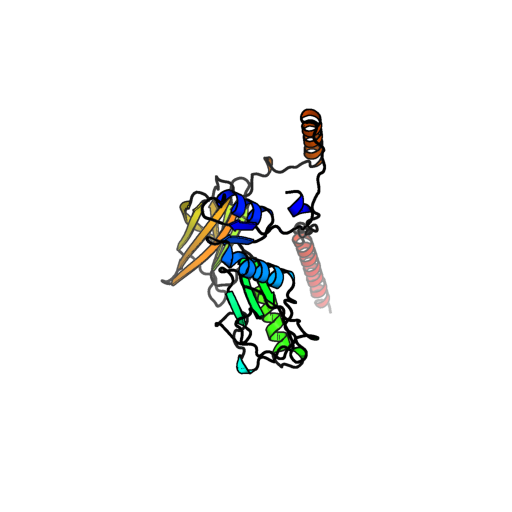 644 C CA . LEU A 1 84 ? 11.434 -15.804 -12.769 1.00 94.38 84 LEU A CA 1
ATOM 645 C C . LEU A 1 84 ? 12.106 -15.709 -14.152 1.00 94.38 84 LEU A C 1
ATOM 647 O O . LEU A 1 84 ? 13.311 -15.955 -14.265 1.00 94.38 84 LEU A O 1
ATOM 651 N N . PRO A 1 85 ? 11.366 -15.339 -15.215 1.00 96.31 85 PRO A N 1
ATOM 652 C CA . PRO A 1 85 ? 11.949 -15.202 -16.541 1.00 96.31 85 PRO A CA 1
ATOM 653 C C . PRO A 1 85 ? 12.917 -14.023 -16.618 1.00 96.31 85 PRO A C 1
ATOM 655 O O . PRO A 1 85 ? 12.746 -13.002 -15.951 1.00 96.31 85 PRO A O 1
ATOM 658 N N . LEU A 1 86 ? 13.887 -14.130 -17.525 1.00 96.56 86 LEU A N 1
ATOM 659 C CA . LEU A 1 86 ? 14.744 -13.006 -17.896 1.00 96.56 86 LEU A CA 1
ATOM 660 C C . LEU A 1 86 ? 13.907 -11.845 -18.450 1.00 96.56 86 LEU A C 1
ATOM 662 O O . LEU A 1 86 ? 12.996 -12.065 -19.258 1.00 96.56 86 LEU A O 1
ATOM 666 N N . LEU A 1 87 ? 14.279 -10.628 -18.066 1.00 97.12 87 LEU A N 1
ATOM 667 C CA . LEU A 1 87 ? 13.854 -9.401 -18.734 1.00 97.12 87 LEU A CA 1
ATOM 668 C C . LEU A 1 87 ? 14.795 -9.116 -19.900 1.00 97.12 87 LEU A C 1
ATOM 670 O O . LEU A 1 87 ? 15.987 -9.352 -19.786 1.00 97.12 87 LEU A O 1
ATOM 674 N N . ASP A 1 88 ? 14.269 -8.622 -21.010 1.00 96.38 88 ASP A N 1
ATOM 675 C CA . ASP A 1 88 ? 15.043 -8.151 -22.164 1.00 96.38 88 ASP A CA 1
ATOM 676 C C . ASP A 1 88 ? 15.416 -6.663 -22.036 1.00 96.38 88 ASP A C 1
ATOM 678 O O . ASP A 1 88 ? 16.239 -6.165 -22.799 1.00 96.38 88 ASP A O 1
ATOM 682 N N . GLY A 1 89 ? 14.840 -5.966 -21.053 1.00 94.12 89 GLY A N 1
ATOM 683 C CA . GLY A 1 89 ? 15.259 -4.629 -20.664 1.00 94.12 89 GLY A CA 1
ATOM 684 C C . GLY A 1 89 ? 14.539 -4.080 -19.432 1.00 94.12 89 GLY A C 1
ATOM 685 O O . GLY A 1 89 ? 13.683 -4.748 -18.848 1.00 94.12 89 GLY A O 1
ATOM 686 N N . TYR A 1 90 ? 14.919 -2.885 -18.998 1.00 94.81 90 TYR A N 1
ATOM 687 C CA . TYR A 1 90 ? 14.290 -2.143 -17.902 1.00 94.81 90 TYR A CA 1
ATOM 688 C C . TYR A 1 90 ? 14.817 -0.706 -17.857 1.00 94.81 90 TYR A C 1
ATOM 690 O O . TYR A 1 90 ? 15.829 -0.384 -18.476 1.00 94.81 90 TYR A O 1
ATOM 698 N N . ILE A 1 91 ? 14.153 0.149 -17.086 1.00 92.69 91 ILE A N 1
ATOM 699 C CA . ILE A 1 91 ? 14.635 1.492 -16.770 1.00 92.69 91 ILE A CA 1
ATOM 700 C C . ILE A 1 91 ? 15.469 1.427 -15.482 1.00 92.69 91 ILE A C 1
ATOM 702 O O . ILE A 1 91 ? 14.945 1.111 -14.413 1.00 92.69 91 ILE A O 1
ATOM 706 N N . ALA A 1 92 ? 16.766 1.716 -15.571 1.00 90.56 92 ALA A N 1
ATOM 707 C CA . ALA A 1 92 ? 17.667 1.836 -14.433 1.00 90.56 92 ALA A CA 1
ATOM 708 C C . ALA A 1 92 ? 17.309 3.089 -13.622 1.00 90.56 92 ALA A C 1
ATOM 710 O O . ALA A 1 92 ? 17.471 4.223 -14.071 1.00 90.56 92 ALA A O 1
ATOM 711 N N . LEU A 1 93 ? 16.781 2.877 -12.417 1.00 86.75 93 LEU A N 1
ATOM 712 C CA . LEU A 1 93 ? 16.351 3.931 -11.499 1.00 86.75 93 LEU A CA 1
ATOM 713 C C . LEU A 1 93 ? 17.073 3.794 -10.158 1.00 86.75 93 LEU A C 1
ATOM 715 O O . LEU A 1 93 ? 17.637 2.757 -9.840 1.00 86.75 93 LEU A O 1
ATOM 719 N N . GLN A 1 94 ? 17.001 4.827 -9.323 1.00 86.50 94 GLN A N 1
ATOM 720 C CA . GLN A 1 94 ? 17.416 4.732 -7.924 1.00 86.50 94 GLN A CA 1
ATOM 721 C C . GLN A 1 94 ? 16.186 4.721 -7.019 1.00 86.50 94 GLN A C 1
ATOM 723 O O . GLN A 1 94 ? 15.276 5.539 -7.174 1.00 86.50 94 GLN A O 1
ATOM 728 N N . SER A 1 95 ? 16.148 3.793 -6.061 1.00 88.88 95 SER A N 1
ATOM 729 C CA . SER A 1 95 ? 15.088 3.752 -5.056 1.00 88.88 95 SER A CA 1
ATOM 730 C C . SER A 1 95 ? 15.284 4.848 -4.013 1.00 88.88 95 SER A C 1
ATOM 732 O O . SER A 1 95 ? 16.404 5.100 -3.569 1.00 88.88 95 SER A O 1
ATOM 734 N N . ARG A 1 96 ? 14.183 5.449 -3.551 1.00 86.19 96 ARG A N 1
ATOM 735 C CA . ARG A 1 96 ? 14.211 6.289 -2.345 1.00 86.19 96 ARG A CA 1
ATOM 736 C C . ARG A 1 96 ? 14.607 5.450 -1.118 1.00 86.19 96 ARG A C 1
ATOM 738 O O . ARG A 1 96 ? 14.246 4.272 -1.092 1.00 86.19 96 ARG A O 1
ATOM 745 N N . PRO A 1 97 ? 15.271 6.025 -0.099 1.00 79.62 97 PRO A N 1
ATOM 746 C CA . PRO A 1 97 ? 15.658 5.294 1.113 1.00 79.62 97 PRO A CA 1
ATOM 747 C C . PRO A 1 97 ? 14.490 4.613 1.843 1.00 79.62 97 PRO A C 1
ATOM 749 O O . PRO A 1 97 ? 14.671 3.576 2.471 1.00 79.62 97 PRO A O 1
ATOM 752 N N . GLU A 1 98 ? 13.286 5.177 1.757 1.00 85.50 98 GLU A N 1
ATOM 753 C CA . GLU A 1 98 ? 12.071 4.663 2.395 1.00 85.50 98 GLU A CA 1
ATOM 754 C C . GLU A 1 98 ? 11.370 3.565 1.577 1.00 85.50 98 GLU A C 1
ATOM 756 O O . GLU A 1 98 ? 10.418 2.943 2.056 1.00 85.50 98 GLU A O 1
ATOM 761 N N . ALA A 1 99 ? 11.800 3.338 0.333 1.00 92.06 99 ALA A N 1
ATOM 762 C CA . ALA A 1 99 ? 11.239 2.311 -0.529 1.00 92.06 99 ALA A CA 1
ATOM 763 C C . ALA A 1 99 ? 11.900 0.952 -0.264 1.00 92.06 99 ALA A C 1
ATOM 765 O O . ALA A 1 99 ? 13.104 0.827 -0.060 1.00 92.06 99 ALA A O 1
ATOM 766 N N . THR A 1 100 ? 11.096 -0.101 -0.316 1.00 94.94 100 THR A N 1
ATOM 767 C CA . THR A 1 100 ? 11.540 -1.489 -0.190 1.00 94.94 100 THR A CA 1
ATOM 768 C C . THR A 1 100 ? 11.703 -2.073 -1.591 1.00 94.94 100 THR A C 1
ATOM 770 O O . THR A 1 100 ? 10.720 -2.286 -2.302 1.00 94.94 100 THR A O 1
ATOM 773 N N . VAL A 1 101 ? 12.943 -2.335 -2.011 1.00 96.50 101 VAL A N 1
ATOM 774 C CA . VAL A 1 101 ? 13.234 -3.017 -3.284 1.00 96.50 101 VAL A CA 1
ATOM 775 C C . VAL A 1 101 ? 13.024 -4.519 -3.103 1.00 96.50 101 VAL A C 1
ATOM 777 O O . VAL A 1 101 ? 13.698 -5.153 -2.291 1.00 96.50 101 VAL A O 1
ATOM 780 N N . VAL A 1 102 ? 12.062 -5.085 -3.830 1.00 96.75 102 VAL A N 1
ATOM 781 C CA . VAL A 1 102 ? 11.684 -6.504 -3.759 1.00 96.75 102 VAL A CA 1
ATOM 782 C C . VAL A 1 102 ? 12.452 -7.309 -4.800 1.00 96.75 102 VAL A C 1
ATOM 784 O O . VAL A 1 102 ? 13.070 -8.313 -4.454 1.00 96.75 102 VAL A O 1
ATOM 787 N N . LEU A 1 103 ? 12.443 -6.858 -6.056 1.00 96.62 103 LEU A N 1
ATOM 788 C CA . LEU A 1 103 ? 13.187 -7.482 -7.151 1.00 96.62 103 LEU A CA 1
ATOM 789 C C . LEU A 1 103 ? 14.231 -6.510 -7.695 1.00 96.62 103 LEU A C 1
ATOM 791 O O . LEU A 1 103 ? 13.940 -5.320 -7.828 1.00 96.62 103 LEU A O 1
ATOM 795 N N . SER A 1 104 ? 15.409 -7.022 -8.037 1.00 96.75 104 SER A N 1
ATOM 796 C CA . SER A 1 104 ? 16.537 -6.240 -8.546 1.00 96.75 104 SER A CA 1
ATOM 797 C C . SER A 1 104 ? 17.226 -6.905 -9.737 1.00 96.75 104 SER A C 1
ATOM 799 O O . SER A 1 104 ? 17.102 -8.1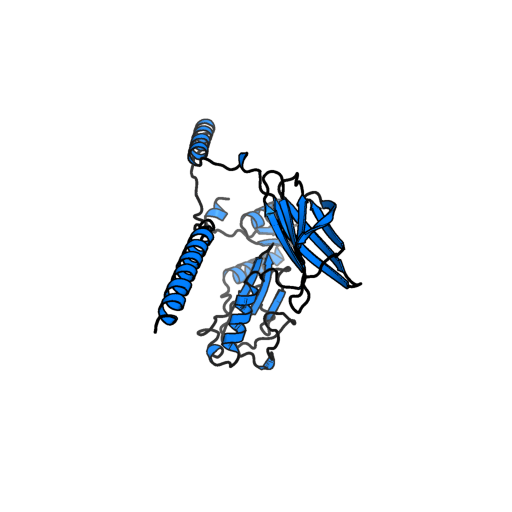16 -9.962 1.00 96.75 104 SER A O 1
ATOM 801 N N . SER A 1 105 ? 17.952 -6.099 -10.508 1.00 95.44 105 SER A N 1
ATOM 802 C CA . SER A 1 105 ? 18.892 -6.576 -11.518 1.00 95.44 105 SER A CA 1
ATOM 803 C C . SER A 1 105 ? 20.184 -7.082 -10.846 1.00 95.44 105 SER A C 1
ATOM 805 O O . SER A 1 105 ? 20.430 -6.815 -9.669 1.00 95.44 105 SER A O 1
ATOM 807 N N . PRO A 1 106 ? 21.080 -7.783 -11.565 1.00 93.69 106 PRO A N 1
ATOM 808 C CA . PRO A 1 106 ? 22.404 -8.125 -11.045 1.00 93.69 106 PRO A CA 1
ATOM 809 C C . PRO A 1 106 ? 23.293 -6.920 -10.718 1.00 93.69 106 PRO A C 1
ATOM 811 O O . PRO A 1 106 ? 24.291 -7.109 -10.028 1.00 93.69 106 PRO A O 1
ATOM 814 N N . ALA A 1 107 ? 22.958 -5.741 -11.248 1.00 90.94 107 ALA A N 1
ATOM 815 C CA . ALA A 1 107 ? 23.623 -4.469 -10.978 1.00 90.94 107 ALA A CA 1
ATOM 816 C C . ALA A 1 107 ? 22.946 -3.686 -9.834 1.00 90.94 107 ALA A C 1
ATOM 818 O O . ALA A 1 107 ? 23.225 -2.507 -9.656 1.00 90.94 107 ALA A O 1
ATOM 819 N N . ASP A 1 108 ? 22.062 -4.341 -9.070 1.00 92.25 108 ASP A N 1
ATOM 820 C CA . ASP A 1 108 ? 21.289 -3.776 -7.958 1.00 92.25 108 ASP A CA 1
ATOM 821 C C . ASP A 1 108 ? 20.295 -2.668 -8.357 1.00 92.25 108 ASP A C 1
ATOM 823 O O . ASP A 1 108 ? 19.746 -1.976 -7.495 1.00 92.25 108 ASP A O 1
ATOM 827 N N . ASP A 1 109 ? 19.967 -2.553 -9.649 1.00 93.88 109 ASP A N 1
ATOM 828 C CA . ASP A 1 109 ? 18.895 -1.665 -10.102 1.00 93.88 109 ASP A CA 1
ATOM 829 C C . ASP A 1 109 ? 17.533 -2.201 -9.626 1.00 93.88 109 ASP A C 1
ATOM 831 O O . ASP A 1 109 ? 17.259 -3.400 -9.763 1.00 93.88 109 ASP A O 1
ATOM 835 N N . PRO A 1 110 ? 16.634 -1.349 -9.107 1.00 95.62 110 PRO A N 1
ATOM 836 C CA . PRO A 1 110 ? 15.308 -1.761 -8.681 1.00 95.62 110 PRO A CA 1
ATOM 837 C C . PRO A 1 110 ? 14.455 -2.154 -9.894 1.00 95.62 110 PRO A C 1
ATOM 839 O O . PRO A 1 110 ? 14.155 -1.328 -10.755 1.00 95.62 110 PRO A O 1
ATOM 842 N N . LEU A 1 111 ? 14.014 -3.414 -9.930 1.00 96.31 111 LEU A N 1
ATOM 843 C CA . LEU A 1 111 ? 13.065 -3.927 -10.926 1.00 96.31 111 LEU A CA 1
ATOM 844 C C . LEU A 1 111 ? 11.621 -3.851 -10.425 1.00 96.31 111 LEU A C 1
ATOM 846 O O . LEU A 1 111 ? 10.717 -3.455 -11.158 1.00 96.31 111 LEU A O 1
ATOM 850 N N . LEU A 1 112 ? 11.413 -4.194 -9.150 1.00 96.75 112 LEU A N 1
ATOM 851 C CA . LEU A 1 112 ? 10.138 -4.071 -8.446 1.00 96.75 112 LEU A CA 1
ATOM 852 C C . LEU A 1 112 ? 10.391 -3.442 -7.077 1.00 96.75 112 LEU A C 1
ATOM 854 O O . LEU A 1 112 ? 11.017 -4.066 -6.218 1.00 96.75 112 LEU A O 1
ATOM 858 N N . ALA A 1 113 ? 9.884 -2.233 -6.860 1.00 96.50 113 ALA A N 1
ATOM 859 C CA . ALA A 1 113 ? 10.004 -1.517 -5.594 1.00 96.50 113 ALA A CA 1
ATOM 860 C C . ALA A 1 113 ? 8.629 -1.149 -5.040 1.00 96.50 113 ALA A C 1
ATOM 862 O O . ALA A 1 113 ? 7.700 -0.855 -5.792 1.00 96.50 113 ALA A O 1
ATOM 863 N N . VAL A 1 114 ? 8.500 -1.148 -3.716 1.00 95.00 114 VAL A N 1
ATOM 864 C CA . VAL A 1 114 ? 7.268 -0.763 -3.025 1.00 95.00 114 VAL A CA 1
ATOM 865 C C . VAL A 1 114 ? 7.518 0.356 -2.040 1.00 95.00 114 VAL A C 1
ATOM 867 O O . VAL A 1 114 ? 8.585 0.442 -1.434 1.00 95.00 114 VAL A O 1
ATOM 870 N N . TRP A 1 115 ? 6.508 1.188 -1.831 1.00 91.88 115 TRP A N 1
ATOM 871 C CA . TRP A 1 115 ? 6.548 2.223 -0.813 1.00 91.88 115 TRP A CA 1
ATOM 872 C C . TRP A 1 115 ? 5.169 2.400 -0.179 1.00 91.88 115 TRP A C 1
ATOM 874 O O . TRP A 1 115 ? 4.137 2.237 -0.832 1.00 91.88 115 TRP A O 1
ATOM 884 N N . GLN A 1 116 ? 5.150 2.713 1.114 1.00 82.25 116 GLN A N 1
ATOM 885 C CA . GLN A 1 116 ? 3.948 3.155 1.803 1.00 82.25 116 GLN A CA 1
ATOM 886 C C . GLN A 1 116 ? 4.026 4.669 1.969 1.00 82.25 116 GLN A C 1
ATOM 888 O O . GLN A 1 116 ? 4.904 5.177 2.666 1.00 82.25 116 GLN A O 1
ATOM 893 N N . TYR A 1 117 ? 3.088 5.378 1.346 1.00 75.56 117 TYR A N 1
ATOM 894 C CA . TYR A 1 117 ? 2.968 6.824 1.475 1.00 75.56 117 TYR A CA 1
ATOM 895 C C . TYR A 1 117 ? 1.654 7.160 2.179 1.00 75.56 117 TYR A C 1
ATOM 897 O O . TYR A 1 117 ? 0.565 7.018 1.618 1.00 75.56 117 TYR A O 1
ATOM 905 N N . GLY A 1 118 ? 1.756 7.552 3.450 1.00 76.94 118 GLY A N 1
ATOM 906 C CA . GLY A 1 118 ? 0.596 7.731 4.321 1.00 76.94 118 GLY A CA 1
ATOM 907 C C . GLY A 1 118 ? -0.194 6.428 4.493 1.00 76.94 118 GLY A C 1
ATOM 908 O O . GLY A 1 118 ? 0.344 5.417 4.952 1.00 76.94 118 GLY A O 1
ATOM 909 N N . LEU A 1 119 ? -1.478 6.463 4.123 1.00 67.69 119 LEU A N 1
ATOM 910 C CA . LEU A 1 119 ? -2.393 5.312 4.165 1.00 67.69 119 LEU A CA 1
ATOM 911 C C . LEU A 1 119 ? -2.386 4.480 2.867 1.00 67.69 119 LEU A C 1
ATOM 913 O O . LEU A 1 119 ? -3.008 3.420 2.815 1.00 67.69 119 LEU A O 1
ATOM 917 N N . GLY A 1 120 ? -1.710 4.955 1.817 1.00 75.25 120 GLY A N 1
ATOM 918 C CA . GLY A 1 120 ? -1.651 4.300 0.513 1.00 75.25 120 GLY A CA 1
ATOM 919 C C . GLY A 1 120 ? -0.399 3.445 0.329 1.00 75.25 120 GLY A C 1
ATOM 920 O O . GLY A 1 120 ? 0.648 3.694 0.931 1.00 75.25 120 GLY A O 1
ATOM 921 N N . ARG A 1 121 ? -0.497 2.452 -0.559 1.00 86.94 121 ARG A N 1
ATOM 922 C CA . ARG A 1 121 ? 0.639 1.658 -1.042 1.00 86.94 121 ARG A CA 1
ATOM 923 C C . ARG A 1 121 ? 0.876 1.956 -2.516 1.00 86.94 121 ARG A C 1
ATOM 925 O O . ARG A 1 121 ? -0.067 1.956 -3.302 1.00 86.94 121 ARG A O 1
ATOM 932 N N . SER A 1 122 ? 2.131 2.174 -2.887 1.00 91.19 122 SER A N 1
ATOM 933 C CA . SER A 1 122 ? 2.565 2.308 -4.274 1.00 91.19 122 SER A CA 1
ATOM 934 C C . SER A 1 122 ? 3.556 1.206 -4.630 1.00 91.19 122 SER A C 1
ATOM 936 O O . SER A 1 122 ? 4.310 0.708 -3.789 1.00 91.19 122 SER A O 1
ATOM 938 N N . VAL A 1 123 ? 3.522 0.802 -5.896 1.00 95.31 123 VAL A N 1
ATOM 939 C CA . VAL A 1 123 ? 4.437 -0.179 -6.478 1.00 95.31 123 VAL A CA 1
ATOM 940 C C . VAL A 1 123 ? 4.991 0.420 -7.761 1.00 95.31 123 VAL A C 1
ATOM 942 O O . VAL A 1 123 ? 4.233 0.946 -8.574 1.00 95.31 123 VAL A O 1
ATOM 945 N N . ALA A 1 124 ? 6.303 0.336 -7.935 1.00 95.31 124 ALA A N 1
ATOM 946 C CA . ALA A 1 124 ? 6.998 0.697 -9.158 1.00 95.31 124 ALA A CA 1
ATOM 947 C C . ALA A 1 124 ? 7.572 -0.570 -9.799 1.00 95.31 124 ALA A C 1
ATOM 949 O O . ALA A 1 124 ? 8.318 -1.311 -9.158 1.00 95.31 124 ALA A O 1
ATOM 950 N N . TRP A 1 125 ? 7.215 -0.797 -11.061 1.00 96.31 125 TRP A N 1
ATOM 951 C CA . TRP A 1 125 ? 7.788 -1.818 -11.933 1.00 96.31 125 TRP A CA 1
ATOM 952 C C . TRP A 1 125 ? 8.549 -1.105 -13.047 1.00 96.31 125 TRP A C 1
ATOM 954 O O . TRP A 1 125 ? 7.972 -0.248 -13.716 1.00 96.31 125 TRP A O 1
ATOM 964 N N . THR A 1 126 ? 9.838 -1.401 -13.209 1.00 95.25 126 THR A N 1
ATOM 965 C CA . THR A 1 126 ? 10.722 -0.628 -14.105 1.00 95.25 126 THR A CA 1
ATOM 966 C C . THR A 1 126 ? 10.941 -1.278 -15.467 1.00 95.25 126 THR A C 1
ATOM 968 O O . THR A 1 126 ? 11.571 -0.687 -16.338 1.00 95.25 126 THR A O 1
ATOM 971 N N . ALA A 1 127 ? 10.386 -2.468 -15.683 1.00 93.88 127 ALA A N 1
ATOM 972 C CA . ALA A 1 127 ? 10.318 -3.125 -16.983 1.00 93.88 127 ALA A CA 1
ATOM 973 C C . ALA A 1 127 ? 8.935 -2.937 -17.633 1.00 93.88 127 ALA A C 1
ATOM 975 O O . ALA A 1 127 ? 8.030 -2.320 -17.076 1.00 93.88 127 ALA A O 1
ATOM 976 N N . SER A 1 128 ? 8.733 -3.495 -18.825 1.00 91.62 128 SER A N 1
ATOM 977 C CA . SER A 1 128 ? 7.395 -3.640 -19.403 1.00 91.62 128 SER A CA 1
ATOM 978 C C . SER A 1 128 ? 6.701 -4.888 -18.846 1.00 91.62 128 SER A C 1
ATOM 980 O O . SER A 1 128 ? 7.336 -5.776 -18.281 1.00 91.62 128 SER A O 1
ATOM 982 N N . THR A 1 129 ? 5.376 -4.968 -18.970 1.00 90.94 129 THR A N 1
ATOM 983 C CA . THR A 1 129 ? 4.605 -6.153 -18.544 1.00 90.94 129 THR A CA 1
ATOM 984 C C . THR A 1 129 ? 4.661 -7.294 -19.564 1.00 90.94 129 THR A C 1
ATOM 986 O O . THR A 1 129 ? 4.396 -8.444 -19.223 1.00 90.94 129 THR A O 1
ATOM 989 N N . ALA A 1 130 ? 4.999 -6.978 -20.814 1.00 92.06 130 ALA A N 1
ATOM 990 C CA . ALA A 1 130 ? 5.176 -7.896 -21.938 1.00 92.06 130 ALA A CA 1
ATOM 991 C C . ALA A 1 130 ? 6.282 -7.345 -22.861 1.00 92.06 130 ALA A C 1
ATOM 993 O O . ALA A 1 130 ? 7.193 -6.674 -22.385 1.00 92.06 130 ALA A O 1
ATOM 994 N N . ALA A 1 131 ? 6.232 -7.581 -24.172 1.00 90.31 131 ALA A N 1
ATOM 995 C CA . ALA A 1 131 ? 7.150 -6.935 -25.115 1.00 90.31 131 ALA A CA 1
ATOM 996 C C . ALA A 1 131 ? 7.117 -5.385 -24.992 1.00 90.31 131 ALA A C 1
ATOM 998 O O . ALA A 1 131 ? 6.053 -4.830 -24.702 1.00 90.31 131 ALA A O 1
ATOM 999 N N . PRO A 1 132 ? 8.246 -4.680 -25.210 1.00 90.38 132 PRO A N 1
ATOM 1000 C CA . PRO A 1 132 ? 9.524 -5.204 -25.708 1.00 90.38 132 PRO A CA 1
ATOM 1001 C C . PRO A 1 132 ? 10.451 -5.802 -24.635 1.00 90.38 132 PRO A C 1
ATOM 1003 O O . PRO A 1 132 ? 11.244 -6.678 -24.956 1.00 90.38 132 PRO A O 1
ATOM 1006 N N . TRP A 1 133 ? 10.350 -5.392 -23.368 1.00 94.19 133 TRP A N 1
ATOM 1007 C CA . TRP A 1 133 ? 11.342 -5.740 -22.340 1.00 94.19 133 TRP A CA 1
ATOM 1008 C C . TRP A 1 133 ? 11.012 -6.976 -21.493 1.00 94.19 133 TRP A C 1
ATOM 1010 O O . TRP A 1 133 ? 11.838 -7.424 -20.706 1.00 94.19 133 TRP A O 1
ATOM 1020 N N . ALA A 1 134 ? 9.828 -7.563 -21.642 1.00 95.31 134 ALA A N 1
ATOM 1021 C CA . ALA A 1 134 ? 9.409 -8.753 -20.904 1.00 95.31 134 ALA A CA 1
ATOM 1022 C C . ALA A 1 134 ? 8.799 -9.796 -21.852 1.00 95.31 134 ALA A C 1
ATOM 1024 O O . ALA A 1 134 ? 7.710 -10.319 -21.626 1.00 95.31 134 ALA A O 1
ATOM 1025 N N . THR A 1 135 ? 9.493 -10.114 -22.947 1.00 95.19 135 THR A N 1
ATOM 1026 C CA . THR A 1 135 ? 8.966 -10.982 -24.018 1.00 95.19 135 THR A CA 1
ATOM 1027 C C . THR A 1 135 ? 8.652 -12.400 -23.529 1.00 95.19 135 THR A C 1
ATOM 1029 O O . THR A 1 135 ? 7.691 -13.019 -23.980 1.00 95.19 135 THR A O 1
ATOM 1032 N N . ARG A 1 136 ? 9.437 -12.921 -22.577 1.00 95.12 136 ARG A N 1
ATOM 1033 C CA . ARG A 1 136 ? 9.264 -14.276 -22.012 1.00 95.12 136 ARG A CA 1
ATOM 1034 C C . ARG A 1 136 ? 8.220 -14.350 -20.898 1.00 95.12 136 ARG A C 1
ATOM 1036 O O . ARG A 1 136 ? 7.801 -15.446 -20.538 1.00 95.12 136 ARG A O 1
ATOM 1043 N N . TRP A 1 137 ? 7.817 -13.209 -20.345 1.00 95.38 137 TRP A N 1
ATOM 1044 C CA . TRP A 1 137 ? 6.962 -13.153 -19.162 1.00 95.38 137 TRP A CA 1
ATOM 1045 C C . TRP A 1 137 ? 5.546 -13.680 -19.404 1.00 95.38 137 TRP A C 1
ATOM 1047 O O . TRP A 1 137 ? 5.119 -14.508 -18.608 1.00 95.38 137 TRP A O 1
ATOM 1057 N N . PRO A 1 138 ? 4.839 -13.330 -20.496 1.00 95.69 138 PRO A N 1
ATOM 1058 C CA . PRO A 1 138 ? 3.496 -13.862 -20.745 1.00 95.69 138 PRO A CA 1
ATOM 1059 C C . PRO A 1 138 ? 3.418 -15.394 -20.864 1.00 95.69 138 PRO A C 1
ATOM 1061 O O . PRO A 1 138 ? 2.350 -15.966 -20.684 1.00 95.69 138 PRO A O 1
ATOM 1064 N N . ALA A 1 139 ? 4.530 -16.069 -21.182 1.00 94.69 139 ALA A N 1
ATOM 1065 C CA . ALA A 1 139 ? 4.597 -17.530 -21.274 1.00 94.69 139 ALA A CA 1
ATOM 1066 C C . ALA A 1 139 ? 4.945 -18.216 -19.937 1.00 94.69 139 ALA A C 1
ATOM 1068 O O . ALA A 1 139 ? 4.924 -19.444 -19.847 1.00 94.69 139 ALA A O 1
ATOM 1069 N N . TRP A 1 140 ? 5.300 -17.449 -18.906 1.00 96.31 140 TRP A N 1
ATOM 1070 C CA . TRP A 1 140 ? 5.601 -17.973 -17.579 1.00 96.31 140 TRP A CA 1
ATOM 1071 C C . TRP A 1 140 ? 4.315 -18.403 -16.876 1.00 96.31 140 TRP A C 1
ATOM 1073 O O . TRP A 1 140 ? 3.360 -17.636 -16.792 1.00 96.31 140 TRP A O 1
ATOM 1083 N N . SER A 1 141 ? 4.296 -19.621 -16.332 1.00 95.00 141 SER A N 1
ATOM 1084 C CA . SER A 1 141 ? 3.089 -20.236 -15.756 1.00 95.00 141 SER A CA 1
ATOM 1085 C C . SER A 1 141 ? 2.455 -19.434 -14.617 1.00 95.00 141 SER A C 1
ATOM 1087 O O . SER A 1 141 ? 1.264 -19.564 -14.360 1.00 95.00 141 SER A O 1
ATOM 1089 N N . GLU A 1 142 ? 3.244 -18.611 -13.933 1.00 93.56 142 GLU A N 1
ATOM 1090 C CA . GLU A 1 142 ? 2.820 -17.818 -12.781 1.00 93.56 142 GLU A CA 1
ATOM 1091 C C . GLU A 1 142 ? 2.558 -16.337 -13.133 1.00 93.56 142 GLU A C 1
ATOM 1093 O O . GLU A 1 142 ? 2.264 -15.544 -12.238 1.00 93.56 142 GLU A O 1
ATOM 1098 N N . TYR A 1 143 ? 2.625 -15.954 -14.417 1.00 94.94 143 TYR A N 1
ATOM 1099 C CA . TYR A 1 143 ? 2.489 -14.569 -14.894 1.00 94.94 143 TYR A CA 1
ATOM 1100 C C . TYR A 1 143 ? 1.224 -13.871 -14.383 1.00 94.94 143 TYR A C 1
ATOM 1102 O O . TYR A 1 143 ? 1.301 -12.814 -13.751 1.00 94.94 143 TYR A O 1
ATOM 1110 N N . ASP A 1 144 ? 0.059 -14.488 -14.590 1.00 93.44 144 ASP A N 1
ATOM 1111 C CA . ASP A 1 144 ? -1.225 -13.914 -14.175 1.00 93.44 144 ASP A CA 1
ATOM 1112 C C . ASP A 1 144 ? -1.310 -13.775 -12.654 1.00 93.44 144 ASP A C 1
ATOM 1114 O O . ASP A 1 144 ? -1.838 -12.798 -12.119 1.00 93.44 144 ASP A O 1
ATOM 1118 N N . ARG A 1 145 ? -0.772 -14.754 -11.923 1.00 92.69 145 ARG A N 1
ATOM 1119 C CA . ARG A 1 145 ? -0.762 -14.735 -10.461 1.00 92.69 145 ARG A CA 1
ATOM 1120 C C . ARG A 1 145 ? 0.169 -13.648 -9.933 1.00 92.69 145 ARG A C 1
ATOM 1122 O O . ARG A 1 145 ? -0.185 -12.996 -8.953 1.00 92.69 145 ARG A O 1
ATOM 1129 N N . PHE A 1 146 ? 1.324 -13.447 -10.563 1.00 94.38 146 PHE A N 1
ATOM 1130 C CA . PHE A 1 146 ? 2.268 -12.389 -10.212 1.00 94.38 146 PHE A CA 1
ATOM 1131 C C . PHE A 1 146 ? 1.610 -11.017 -10.337 1.00 94.38 146 PHE A C 1
ATOM 1133 O O . PHE A 1 146 ? 1.557 -10.277 -9.354 1.00 94.38 146 PHE A O 1
ATOM 1140 N N . TRP A 1 147 ? 1.013 -10.709 -11.491 1.00 94.38 147 TRP A N 1
ATOM 1141 C CA . TRP A 1 147 ? 0.343 -9.422 -11.690 1.00 94.38 147 TRP A CA 1
ATOM 1142 C C . TRP A 1 147 ? -0.870 -9.242 -10.782 1.00 94.38 147 TRP A C 1
ATOM 1144 O O . TRP A 1 147 ? -1.064 -8.156 -10.238 1.00 94.38 147 TRP A O 1
ATOM 1154 N N . ASN A 1 148 ? -1.634 -10.307 -10.522 1.00 92.12 148 ASN A N 1
ATOM 1155 C CA . ASN A 1 148 ? -2.712 -10.262 -9.537 1.00 92.12 148 ASN A CA 1
ATOM 1156 C C . ASN A 1 148 ? -2.200 -9.924 -8.130 1.00 92.12 148 ASN A C 1
ATOM 1158 O O . ASN A 1 148 ? -2.814 -9.100 -7.460 1.00 92.12 148 ASN A O 1
ATOM 1162 N N . GLN A 1 149 ? -1.084 -10.504 -7.676 1.00 91.38 149 GLN A N 1
ATOM 1163 C CA . GLN A 1 149 ? -0.498 -10.154 -6.375 1.00 91.38 149 GLN A CA 1
ATOM 1164 C C . GLN A 1 149 ? 0.020 -8.710 -6.352 1.00 91.38 149 GLN A C 1
ATOM 1166 O O . GLN A 1 149 ? -0.198 -8.009 -5.362 1.00 91.38 149 GLN A O 1
ATOM 1171 N N . VAL A 1 150 ? 0.634 -8.243 -7.447 1.00 93.31 150 VAL A N 1
ATOM 1172 C CA . VAL A 1 150 ? 1.075 -6.847 -7.616 1.00 93.31 150 VAL A CA 1
ATOM 1173 C C . VAL A 1 150 ? -0.082 -5.869 -7.480 1.00 93.31 150 VAL A C 1
ATOM 1175 O O . VAL A 1 150 ? -0.009 -4.948 -6.666 1.00 93.31 150 VAL A O 1
ATOM 1178 N N . VAL A 1 151 ? -1.172 -6.097 -8.208 1.00 92.06 151 VAL A N 1
ATOM 1179 C CA . VAL A 1 151 ? -2.358 -5.236 -8.155 1.00 92.06 151 VAL A CA 1
ATOM 1180 C C . VAL A 1 151 ? -3.074 -5.360 -6.808 1.00 92.06 151 VAL A C 1
ATOM 1182 O O . VAL A 1 151 ? -3.420 -4.353 -6.205 1.00 92.06 151 VAL A O 1
ATOM 1185 N N . GLN A 1 152 ? -3.254 -6.564 -6.262 1.00 86.44 152 GLN A N 1
ATOM 1186 C CA . GLN A 1 152 ? -3.902 -6.731 -4.952 1.00 86.44 152 GLN A CA 1
ATOM 1187 C C . GLN A 1 152 ? -3.145 -6.039 -3.819 1.00 86.44 152 GLN A C 1
ATOM 1189 O O . GLN A 1 152 ? -3.759 -5.589 -2.855 1.00 86.44 152 GLN A O 1
ATOM 1194 N N . TYR A 1 153 ? -1.821 -5.933 -3.919 1.00 87.12 153 TYR A N 1
ATOM 1195 C CA . TYR A 1 153 ? -1.024 -5.229 -2.924 1.00 87.12 153 TYR A CA 1
ATOM 1196 C C . TYR A 1 153 ? -1.219 -3.707 -2.960 1.00 87.12 153 TYR A C 1
ATOM 1198 O O . TYR A 1 153 ? -1.081 -3.070 -1.917 1.00 87.12 153 TYR A O 1
ATOM 1206 N N . THR A 1 154 ? -1.545 -3.111 -4.113 1.00 87.31 154 THR A N 1
ATOM 1207 C CA . THR A 1 154 ? -1.839 -1.667 -4.197 1.00 87.31 154 THR A CA 1
ATOM 1208 C C . THR A 1 154 ? -3.240 -1.337 -3.691 1.00 87.31 154 THR A C 1
ATOM 1210 O O . THR A 1 154 ? -3.466 -0.237 -3.189 1.00 87.31 154 THR A O 1
ATOM 1213 N N . ILE A 1 155 ? -4.170 -2.293 -3.757 1.00 82.12 155 ILE A N 1
ATOM 1214 C CA . ILE A 1 155 ? -5.516 -2.137 -3.207 1.00 82.12 155 ILE A CA 1
ATOM 1215 C C . ILE A 1 155 ? -5.410 -2.042 -1.674 1.00 82.12 155 ILE A C 1
ATOM 1217 O O . ILE A 1 155 ? -4.705 -2.846 -1.053 1.00 82.12 155 ILE A O 1
ATOM 1221 N N . PRO A 1 156 ? -6.082 -1.077 -1.017 1.00 64.19 156 PRO A N 1
ATOM 1222 C CA . PRO A 1 156 ? -6.204 -1.071 0.434 1.00 64.19 156 PRO A CA 1
ATOM 1223 C C . PRO A 1 156 ? -6.767 -2.419 0.869 1.00 64.19 156 PRO A C 1
ATOM 1225 O O . PRO A 1 156 ? -7.835 -2.812 0.404 1.00 64.19 156 PRO A O 1
ATOM 1228 N N . THR A 1 157 ? -6.053 -3.160 1.720 1.00 58.44 157 THR A N 1
ATOM 1229 C CA . THR A 1 157 ? -6.652 -4.364 2.297 1.00 58.44 157 THR A CA 1
ATOM 1230 C C . THR A 1 157 ? -7.920 -3.878 3.002 1.00 58.44 157 THR A C 1
ATOM 1232 O O . THR A 1 157 ? -7.782 -3.000 3.861 1.00 58.44 157 THR A O 1
ATOM 1235 N N . PRO A 1 158 ? -9.127 -4.378 2.659 1.00 51.41 158 PRO A N 1
ATOM 1236 C CA . PRO A 1 158 ? -10.299 -4.134 3.491 1.00 51.41 158 PRO A CA 1
ATOM 1237 C C . PRO A 1 158 ? -9.887 -4.448 4.924 1.00 51.41 158 PRO A C 1
ATOM 1239 O O . PRO A 1 158 ? -9.076 -5.361 5.107 1.00 51.41 158 PRO A O 1
ATOM 1242 N N . ASP A 1 159 ? -10.362 -3.712 5.928 1.00 55.06 159 ASP A N 1
ATOM 1243 C CA . ASP A 1 159 ? -10.113 -4.103 7.314 1.00 55.06 159 ASP A CA 1
ATOM 1244 C C . ASP A 1 159 ? -10.586 -5.552 7.487 1.00 55.06 159 ASP A C 1
ATOM 1246 O O . ASP A 1 159 ? -11.768 -5.849 7.576 1.00 55.06 159 ASP A O 1
ATOM 1250 N N . SER A 1 160 ? -9.651 -6.491 7.403 1.00 57.62 160 SER A N 1
ATOM 1251 C CA . SER A 1 160 ? -9.896 -7.923 7.324 1.00 57.62 160 SER A CA 1
ATOM 1252 C C . SER A 1 160 ? -8.951 -8.560 8.319 1.00 57.62 160 SER A C 1
ATOM 1254 O O . SER A 1 160 ? -7.749 -8.280 8.325 1.00 57.62 160 SER A O 1
ATOM 1256 N N . GLY A 1 161 ? -9.523 -9.345 9.217 1.00 73.50 161 GLY A N 1
ATOM 1257 C CA . GLY A 1 161 ? -8.853 -9.827 10.408 1.00 73.50 161 GLY A CA 1
ATOM 1258 C C . GLY A 1 161 ? -9.847 -9.966 11.557 1.00 73.50 161 GLY A C 1
ATOM 1259 O O . GLY A 1 161 ? -10.996 -9.537 11.438 1.00 73.50 161 GLY A O 1
ATOM 1260 N N . PRO A 1 162 ? -9.413 -10.567 12.671 1.00 84.25 162 PRO A N 1
ATOM 1261 C CA . PRO A 1 162 ? -10.265 -10.789 13.834 1.00 84.25 162 PRO A CA 1
ATOM 1262 C C . PRO A 1 162 ? -10.623 -9.496 14.586 1.00 84.25 162 PRO A C 1
ATOM 1264 O O . PRO A 1 162 ? -11.472 -9.522 15.468 1.00 84.25 162 PRO A O 1
ATOM 1267 N N . LEU A 1 163 ? -9.977 -8.372 14.253 1.00 90.62 163 LEU A N 1
ATOM 1268 C CA . LEU A 1 163 ? -10.221 -7.055 14.833 1.00 90.62 163 LEU A CA 1
ATOM 1269 C C . LEU A 1 163 ? -10.216 -5.999 13.719 1.00 90.62 163 LEU A C 1
ATOM 1271 O O . LEU A 1 163 ? -9.164 -5.695 13.151 1.00 90.62 163 LEU A O 1
ATOM 1275 N N . GLN A 1 164 ? -11.389 -5.461 13.406 1.00 90.06 164 GLN A N 1
ATOM 1276 C CA . GLN A 1 164 ? -11.619 -4.399 12.427 1.00 90.06 164 GLN A CA 1
ATOM 1277 C C . GLN A 1 164 ? -11.900 -3.094 13.165 1.00 90.06 164 GLN A C 1
ATOM 1279 O O . GLN A 1 164 ? -12.590 -3.104 14.182 1.00 90.06 164 GLN A O 1
ATOM 1284 N N . VAL A 1 165 ? -11.358 -1.977 12.679 1.00 92.06 165 VAL A N 1
ATOM 1285 C CA . VAL A 1 165 ? -11.487 -0.670 13.333 1.00 92.06 165 VAL A CA 1
ATOM 1286 C C . VAL A 1 165 ? -11.719 0.386 12.270 1.00 92.06 165 VAL A C 1
ATOM 1288 O O . VAL A 1 165 ? -10.890 0.538 11.382 1.00 92.06 165 VAL A O 1
ATOM 1291 N N . TRP A 1 166 ? -12.792 1.156 12.395 1.00 89.56 166 TRP A N 1
ATOM 1292 C CA . TRP A 1 166 ? -13.053 2.292 11.518 1.00 89.56 166 TRP A CA 1
ATOM 1293 C C . TRP A 1 166 ? -13.592 3.477 12.308 1.00 89.56 166 TRP A C 1
ATOM 1295 O O . TRP A 1 166 ? -13.925 3.383 13.493 1.00 89.56 166 TRP A O 1
ATOM 1305 N N . VAL A 1 167 ? -13.631 4.622 11.639 1.00 90.56 167 VAL A N 1
ATOM 1306 C CA . VAL A 1 167 ? -14.024 5.893 12.231 1.00 90.56 167 VAL A CA 1
ATOM 1307 C C . VAL A 1 167 ? -15.142 6.503 11.402 1.00 90.56 167 VAL A C 1
ATOM 1309 O O . VAL A 1 167 ? -14.994 6.694 10.198 1.00 90.56 167 VAL A O 1
ATOM 1312 N N . GLU A 1 168 ? -16.251 6.827 12.056 1.00 87.62 168 GLU A N 1
ATOM 1313 C CA . GLU A 1 168 ? -17.365 7.566 11.469 1.00 87.62 168 GLU A CA 1
ATOM 1314 C C . GLU A 1 168 ? -17.285 9.033 11.920 1.00 87.62 168 GLU A C 1
ATOM 1316 O O . GLU A 1 168 ? -17.313 9.303 13.125 1.00 87.62 168 GLU A O 1
ATOM 1321 N N . PRO A 1 169 ? -17.167 10.002 10.997 1.00 83.94 169 PRO A N 1
ATOM 1322 C CA . PRO A 1 169 ? -17.164 11.416 11.356 1.00 83.94 169 PRO A CA 1
ATOM 1323 C C . PRO A 1 169 ? -18.483 11.836 12.019 1.00 83.94 169 PRO A C 1
ATOM 1325 O O . PRO A 1 169 ? -19.568 11.529 11.525 1.00 83.94 169 PRO A O 1
ATOM 1328 N N . LEU A 1 170 ? -18.392 12.585 13.118 1.00 83.94 170 LEU A N 1
ATOM 1329 C CA . LEU A 1 170 ? -19.519 13.239 13.784 1.00 83.94 170 LEU A CA 1
ATOM 1330 C C . LEU A 1 170 ? -19.364 14.763 13.700 1.00 83.94 170 LEU A C 1
ATOM 1332 O O . LEU A 1 170 ? -18.277 15.291 13.480 1.00 83.94 170 LEU A O 1
ATOM 1336 N N . SER A 1 171 ? -20.443 15.501 13.963 1.00 75.12 171 SER A N 1
ATOM 1337 C CA . SER A 1 171 ? -20.421 16.974 13.959 1.00 75.12 171 SER A CA 1
ATOM 1338 C C . SER A 1 171 ? -19.458 17.596 14.982 1.00 75.12 171 SER A C 1
ATOM 1340 O O . SER A 1 171 ? -19.061 18.747 14.823 1.00 75.12 171 SER A O 1
ATOM 1342 N N . ARG A 1 172 ? -19.084 16.862 16.039 1.00 72.88 172 ARG A N 1
ATOM 1343 C CA . ARG A 1 172 ? -18.161 17.308 17.101 1.00 72.88 172 ARG A CA 1
ATOM 1344 C C . ARG A 1 172 ? -17.097 16.261 17.445 1.00 72.88 172 ARG A C 1
ATOM 1346 O O . ARG A 1 172 ? -16.808 16.030 18.617 1.00 72.88 172 ARG A O 1
ATOM 1353 N N . GLY A 1 173 ? -16.534 15.615 16.427 1.00 86.50 173 GLY A N 1
ATOM 1354 C CA . GLY A 1 173 ? -15.465 14.630 16.583 1.00 86.50 173 GLY A CA 1
ATOM 1355 C C . GLY A 1 173 ? -15.748 13.382 15.766 1.00 86.50 173 GLY A C 1
ATOM 1356 O O . GLY A 1 173 ? -16.125 13.477 14.601 1.00 86.50 173 GLY A O 1
ATOM 1357 N N . ILE A 1 174 ? -15.575 12.215 16.375 1.00 91.81 174 ILE A N 1
ATOM 1358 C CA . ILE A 1 174 ? -15.709 10.934 15.687 1.00 91.81 174 ILE A CA 1
ATOM 1359 C C . ILE A 1 174 ? -16.431 9.892 16.533 1.00 91.81 174 ILE A C 1
ATOM 1361 O O . ILE A 1 174 ? -16.382 9.927 17.761 1.00 91.81 174 ILE A O 1
ATOM 1365 N N . ARG A 1 175 ? -17.037 8.913 15.870 1.00 94.81 175 ARG A N 1
ATOM 1366 C CA . ARG A 1 17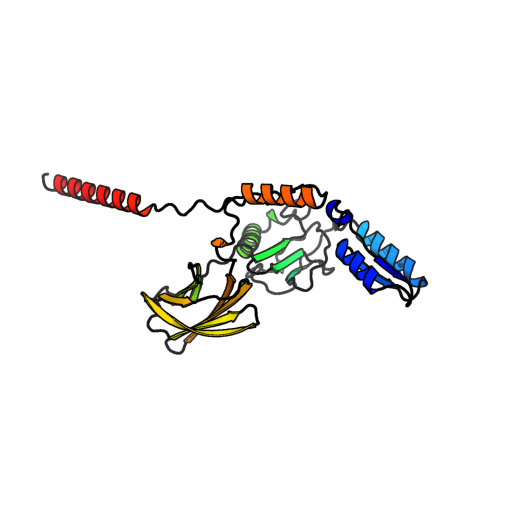5 ? -17.430 7.637 16.456 1.00 94.81 175 ARG A CA 1
ATOM 1367 C C . ARG A 1 175 ? -16.412 6.584 16.052 1.00 94.81 175 ARG A C 1
ATOM 1369 O O . ARG A 1 175 ? -16.284 6.246 14.878 1.00 94.81 175 ARG A O 1
ATOM 1376 N N . LEU A 1 176 ? -15.681 6.070 17.033 1.00 96.12 176 LEU A N 1
ATOM 1377 C CA . LEU A 1 176 ? -14.789 4.937 16.836 1.00 96.12 176 LEU A CA 1
ATOM 1378 C C . LEU A 1 176 ? -15.617 3.654 16.889 1.00 96.12 176 LEU A C 1
ATOM 1380 O O . LEU A 1 176 ? -16.338 3.430 17.864 1.00 96.12 176 LEU A O 1
ATOM 1384 N N . MET A 1 177 ? -15.507 2.829 15.856 1.00 96.94 177 MET A N 1
ATOM 1385 C CA . MET A 1 177 ? -16.218 1.563 15.718 1.00 96.94 177 MET A CA 1
ATOM 1386 C C . MET A 1 177 ? -15.220 0.417 15.617 1.00 96.94 177 MET A C 1
ATOM 1388 O O . MET A 1 177 ? -14.193 0.531 14.946 1.00 96.94 177 MET A O 1
ATOM 1392 N N . VAL A 1 178 ? -15.519 -0.682 16.303 1.00 96.25 178 VAL A N 1
ATOM 1393 C CA . VAL A 1 178 ? -14.679 -1.877 16.338 1.00 96.25 178 VAL A CA 1
ATOM 1394 C C . VAL A 1 178 ? -15.557 -3.109 16.188 1.00 96.25 178 VAL A C 1
ATOM 1396 O O . VAL A 1 178 ? -16.418 -3.333 17.035 1.00 96.25 178 VAL A O 1
ATOM 1399 N N . ASP A 1 179 ? -15.295 -3.922 15.167 1.00 94.75 179 ASP A N 1
ATOM 1400 C CA . ASP A 1 179 ? -15.868 -5.265 15.036 1.00 94.75 179 ASP A CA 1
ATOM 1401 C C . ASP A 1 179 ? -14.782 -6.302 15.360 1.00 94.75 179 ASP A C 1
ATOM 1403 O O . ASP A 1 179 ? -13.663 -6.257 14.844 1.00 94.75 179 ASP A O 1
ATOM 1407 N N . ALA A 1 180 ? -15.110 -7.233 16.247 1.00 94.00 180 ALA A N 1
ATOM 1408 C CA . ALA A 1 180 ? -14.226 -8.264 16.758 1.00 94.00 180 ALA A CA 1
ATOM 1409 C C . ALA A 1 180 ? -14.859 -9.645 16.588 1.00 94.00 180 ALA A C 1
ATOM 1411 O O . ALA A 1 180 ? -15.968 -9.912 17.056 1.00 94.00 180 ALA A O 1
ATOM 1412 N N . GLN A 1 181 ? -14.127 -10.545 15.943 1.00 92.50 181 GLN A N 1
ATOM 1413 C CA . GLN A 1 181 ? -14.573 -11.897 15.638 1.00 92.50 181 GLN A CA 1
ATOM 1414 C C . GLN A 1 181 ? -13.397 -12.874 15.638 1.00 92.50 181 GLN A C 1
ATOM 1416 O O . GLN A 1 181 ? -12.257 -12.519 15.358 1.00 92.50 181 GLN A O 1
ATOM 1421 N N . THR A 1 182 ? -13.664 -14.137 15.937 1.00 85.88 182 THR A N 1
ATOM 1422 C CA . THR A 1 182 ? -12.684 -15.217 15.797 1.00 85.88 182 THR A CA 1
ATOM 1423 C C . THR A 1 182 ? -12.363 -15.473 14.321 1.00 85.88 182 THR A C 1
ATOM 1425 O O . THR A 1 182 ? -13.085 -15.043 13.422 1.00 85.88 182 THR A O 1
ATOM 1428 N N . VAL A 1 183 ? -11.312 -16.252 14.046 1.00 76.75 183 VAL A N 1
ATOM 1429 C CA . VAL A 1 183 ? -10.969 -16.689 12.675 1.00 76.75 183 VAL A CA 1
ATOM 1430 C C . VAL A 1 183 ? -12.129 -17.448 12.000 1.00 76.75 18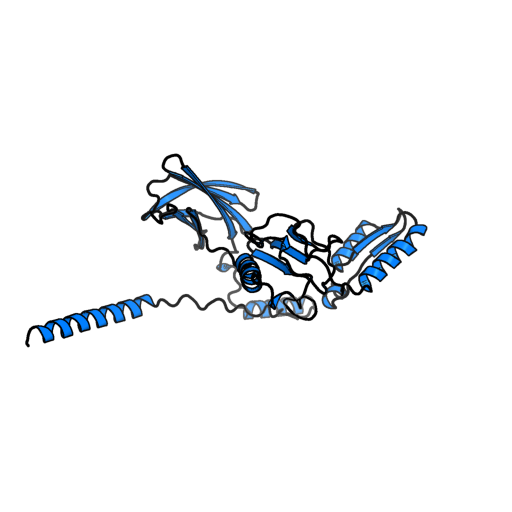3 VAL A C 1
ATOM 1432 O O . VAL A 1 183 ? -12.239 -17.438 10.779 1.00 76.75 183 VAL A O 1
ATOM 1435 N N . GLY A 1 184 ? -13.024 -18.062 12.783 1.00 75.69 184 GLY A N 1
ATOM 1436 C CA . GLY A 1 184 ? -14.234 -18.733 12.296 1.00 75.69 184 GLY A CA 1
ATOM 1437 C C . GLY A 1 184 ? -15.455 -17.821 12.114 1.00 75.69 184 GLY A C 1
ATOM 1438 O O . GLY A 1 184 ? -16.537 -18.334 11.851 1.00 75.69 184 GLY A O 1
ATOM 1439 N N . GLY A 1 185 ? -15.316 -16.502 12.291 1.00 82.31 185 GLY A N 1
ATOM 1440 C CA . GLY A 1 185 ? -16.408 -15.530 12.145 1.00 82.31 185 GLY A CA 1
ATOM 1441 C C . GLY A 1 185 ? -17.364 -15.452 13.340 1.00 82.31 185 GLY A C 1
ATOM 1442 O O . GLY A 1 185 ? -18.387 -14.779 13.262 1.00 82.31 185 GLY A O 1
ATOM 1443 N N . VAL A 1 186 ? -17.056 -16.127 14.453 1.00 90.38 186 VAL A N 1
ATOM 1444 C CA . VAL A 1 186 ? -17.855 -16.018 15.687 1.00 90.38 186 VAL A CA 1
ATOM 1445 C C . VAL A 1 186 ? -17.523 -14.694 16.384 1.00 90.38 186 VAL A C 1
ATOM 1447 O O . VAL A 1 186 ? -16.334 -14.465 16.621 1.00 90.38 186 VAL A O 1
ATOM 1450 N N . PRO A 1 187 ? -18.510 -13.849 16.735 1.00 93.12 187 PRO A N 1
ATOM 1451 C CA . PRO A 1 187 ? -18.271 -12.588 17.434 1.00 93.12 187 PRO A CA 1
ATOM 1452 C C . PRO A 1 187 ? -17.546 -12.779 18.774 1.00 93.12 187 PRO A C 1
ATOM 1454 O O . PRO A 1 187 ? -17.821 -13.734 19.500 1.00 93.12 187 PRO A O 1
ATOM 1457 N N . ILE A 1 188 ? -16.621 -11.874 19.103 1.00 94.06 188 ILE A N 1
ATOM 1458 C CA . ILE A 1 188 ? -15.929 -11.858 20.401 1.00 94.06 188 ILE A CA 1
ATOM 1459 C C . ILE A 1 188 ? -16.649 -10.867 21.318 1.00 94.06 188 ILE A C 1
ATOM 1461 O O . ILE A 1 188 ? -16.463 -9.652 21.211 1.00 94.06 188 ILE A O 1
ATOM 1465 N N . ASP A 1 189 ? -17.467 -11.396 22.221 1.00 93.94 189 ASP A N 1
ATOM 1466 C CA . ASP A 1 189 ? -18.281 -10.625 23.164 1.00 93.94 189 ASP A CA 1
ATOM 1467 C C . ASP A 1 189 ? -17.582 -10.406 24.510 1.00 93.94 189 ASP A C 1
ATOM 1469 O O . ASP A 1 189 ? -16.656 -11.129 24.871 1.00 93.94 189 ASP A O 1
ATOM 1473 N N . LEU A 1 190 ? -18.057 -9.410 25.270 1.00 92.44 190 LEU A N 1
ATOM 1474 C CA . LEU A 1 190 ? -17.613 -9.101 26.636 1.00 92.44 190 LEU A CA 1
ATOM 1475 C C . LEU A 1 190 ? -16.095 -8.876 26.774 1.00 92.44 190 LEU A C 1
ATOM 1477 O O . LEU A 1 190 ? -15.529 -9.026 27.859 1.00 92.44 190 LEU A O 1
ATOM 1481 N N . ALA A 1 191 ? -15.435 -8.477 25.687 1.00 94.38 191 ALA A N 1
ATOM 1482 C CA . ALA A 1 191 ? -14.014 -8.181 25.674 1.00 94.38 191 ALA A CA 1
ATOM 1483 C C . ALA A 1 191 ? -13.719 -6.825 26.326 1.00 94.38 191 ALA A C 1
ATOM 1485 O O . ALA A 1 191 ? -14.493 -5.868 26.231 1.00 94.38 191 ALA A O 1
ATOM 1486 N N . GLN A 1 192 ? -12.541 -6.706 26.935 1.00 96.56 192 GLN A N 1
ATOM 1487 C CA . GLN A 1 192 ? -12.013 -5.411 27.345 1.00 96.56 192 GLN A CA 1
ATOM 1488 C C . GLN A 1 192 ? -11.392 -4.726 26.130 1.00 96.56 192 GLN A C 1
ATOM 1490 O O . GLN A 1 192 ? -10.300 -5.087 25.694 1.00 96.56 192 GLN A O 1
ATOM 1495 N N . VAL A 1 193 ? -12.089 -3.731 25.582 1.00 97.62 193 VAL A N 1
ATOM 1496 C CA . VAL A 1 193 ? -11.625 -2.970 24.417 1.00 97.62 193 VAL A CA 1
ATOM 1497 C C . VAL A 1 193 ? -11.209 -1.570 24.847 1.00 97.62 193 VAL A C 1
ATOM 1499 O O . VAL A 1 193 ? -11.977 -0.835 25.470 1.00 97.62 193 VAL A O 1
ATOM 1502 N N . SER A 1 194 ? -9.984 -1.182 24.508 1.00 97.56 194 SER A N 1
ATOM 1503 C CA . SER A 1 194 ? -9.468 0.168 24.732 1.00 97.56 194 SER A CA 1
ATOM 1504 C C . SER A 1 194 ? -8.805 0.715 23.478 1.00 97.56 194 SER A C 1
ATOM 1506 O O . SER A 1 194 ? -8.247 -0.041 22.690 1.00 97.56 194 SER A O 1
ATOM 1508 N N . ALA A 1 195 ? -8.862 2.028 23.292 1.00 97.56 195 ALA A N 1
ATOM 1509 C CA . ALA A 1 195 ? -8.157 2.729 22.233 1.00 97.56 195 ALA A CA 1
ATOM 1510 C C . ALA A 1 195 ? -7.210 3.763 22.837 1.00 97.56 195 ALA A C 1
ATOM 1512 O O . ALA A 1 195 ? -7.602 4.536 23.711 1.00 97.56 195 ALA A O 1
ATOM 1513 N N . GLN A 1 196 ? -5.967 3.774 22.373 1.00 97.62 196 GLN A N 1
ATOM 1514 C CA . GLN A 1 196 ? -5.012 4.847 22.598 1.00 97.62 196 GLN A CA 1
ATOM 1515 C C . GLN A 1 196 ? -4.984 5.735 21.357 1.00 97.62 196 GLN A C 1
ATOM 1517 O O . GLN A 1 196 ? -4.689 5.264 20.262 1.00 97.62 196 GLN A O 1
ATOM 1522 N N . ILE A 1 197 ? -5.325 7.003 21.539 1.00 95.94 197 ILE A N 1
ATOM 1523 C CA . ILE A 1 197 ? -5.392 8.011 20.487 1.00 95.94 197 ILE A CA 1
ATOM 1524 C C . ILE A 1 197 ? -4.213 8.954 20.685 1.00 95.94 197 ILE A C 1
ATOM 1526 O O . ILE A 1 197 ? -4.126 9.591 21.733 1.00 95.94 197 ILE A O 1
ATOM 1530 N N . THR A 1 198 ? -3.327 9.023 19.698 1.00 95.31 198 THR A N 1
ATOM 1531 C CA . THR A 1 198 ? -2.228 9.989 19.627 1.00 95.31 198 THR A CA 1
ATOM 1532 C C . THR A 1 198 ? -2.686 11.193 18.810 1.00 95.31 198 THR A C 1
ATOM 1534 O O . THR A 1 198 ? -3.159 11.027 17.682 1.00 95.31 198 THR A O 1
ATOM 1537 N N . PHE A 1 199 ? -2.571 12.380 19.395 1.00 92.62 199 PHE A N 1
ATOM 1538 C CA . PHE A 1 199 ? -2.990 13.665 18.832 1.00 92.62 199 PHE A CA 1
ATOM 1539 C C . PHE A 1 199 ? -1.894 14.278 17.935 1.00 92.62 199 PHE A C 1
ATOM 1541 O O . PHE A 1 199 ? -0.742 13.832 17.998 1.00 92.62 199 PHE A O 1
ATOM 1548 N N . PRO A 1 200 ? -2.214 15.312 17.127 1.00 89.50 200 PRO A N 1
ATOM 1549 C CA . PRO A 1 200 ? -1.228 16.023 16.306 1.00 89.50 200 PRO A CA 1
ATOM 1550 C C . PRO A 1 200 ? -0.046 16.600 17.102 1.00 89.50 200 PRO A C 1
ATOM 1552 O O . PRO A 1 200 ? 1.084 16.605 16.615 1.00 89.50 200 PRO A O 1
ATOM 1555 N N . ASP A 1 201 ? -0.284 17.031 18.343 1.00 92.00 201 ASP A N 1
ATOM 1556 C CA . ASP A 1 201 ? 0.729 17.531 19.284 1.00 92.00 201 ASP A CA 1
ATOM 1557 C C . ASP A 1 201 ? 1.583 16.421 19.939 1.00 92.00 201 ASP A C 1
ATOM 1559 O O . ASP A 1 201 ? 2.402 16.697 20.815 1.00 92.00 201 ASP A O 1
ATOM 1563 N N . GLN A 1 202 ? 1.409 15.164 19.510 1.00 90.31 202 GLN A N 1
ATOM 1564 C CA . GLN A 1 202 ? 2.016 13.944 20.060 1.00 90.31 202 GLN A CA 1
ATOM 1565 C C . GLN A 1 202 ? 1.556 13.564 21.475 1.00 90.31 202 GLN A C 1
ATOM 1567 O O . GLN A 1 202 ? 2.027 12.562 22.025 1.00 90.31 202 GLN A O 1
ATOM 1572 N N . SER A 1 203 ? 0.607 14.291 22.070 1.00 93.62 203 SER A N 1
ATOM 1573 C CA . SER A 1 203 ? -0.045 13.841 23.297 1.00 93.62 203 SER A CA 1
ATOM 1574 C C . SER A 1 203 ? -0.855 12.566 23.030 1.00 93.62 203 SER A C 1
ATOM 1576 O O . SER A 1 203 ? -1.117 12.185 21.886 1.00 93.62 203 SER A O 1
ATOM 1578 N N . SER A 1 204 ? -1.211 11.828 24.082 1.00 93.81 204 SER A N 1
ATOM 1579 C CA . SER A 1 204 ? -1.966 10.578 23.952 1.00 93.81 204 SER A CA 1
ATOM 1580 C C . SER A 1 204 ? -3.067 10.475 24.997 1.00 93.81 204 SER A C 1
ATOM 1582 O O . SER A 1 204 ? -2.841 10.735 26.177 1.00 93.81 204 SER A O 1
ATOM 1584 N N . GLN A 1 205 ? -4.239 10.000 24.583 1.00 94.44 205 GLN A N 1
ATOM 1585 C CA . GLN A 1 205 ? -5.366 9.706 25.466 1.00 94.44 205 GLN A CA 1
ATOM 1586 C C . GLN A 1 205 ? -5.801 8.255 25.293 1.00 94.44 205 GLN A C 1
ATOM 1588 O O . GLN A 1 205 ? -5.962 7.769 24.176 1.00 94.44 205 GLN A O 1
ATOM 1593 N N . ARG A 1 206 ? -6.037 7.560 26.410 1.00 96.94 206 ARG A N 1
ATOM 1594 C CA . ARG A 1 206 ? -6.615 6.214 26.405 1.00 96.94 206 ARG A CA 1
ATOM 1595 C C . ARG A 1 206 ? -8.091 6.261 26.782 1.00 96.94 206 ARG A C 1
ATOM 1597 O O . ARG A 1 206 ? -8.461 6.876 27.779 1.00 96.94 206 ARG A O 1
ATOM 1604 N N . ILE A 1 207 ? -8.920 5.577 26.005 1.00 96.69 207 ILE A N 1
ATOM 1605 C CA . ILE A 1 207 ? -10.364 5.448 26.218 1.00 96.69 207 ILE A CA 1
ATOM 1606 C C . ILE A 1 207 ? -10.776 3.976 26.184 1.00 96.69 207 ILE A C 1
ATOM 1608 O O . ILE A 1 207 ? -10.144 3.170 25.510 1.00 96.69 207 ILE A O 1
ATOM 1612 N N . SER A 1 208 ? -11.839 3.614 26.900 1.00 97.31 208 SER A N 1
ATOM 1613 C CA . SER A 1 208 ? -12.462 2.285 26.821 1.00 97.31 208 SER A CA 1
ATOM 1614 C C . SER A 1 208 ? -13.661 2.309 25.879 1.00 97.31 208 SER A C 1
ATOM 1616 O O . SER A 1 208 ? -14.439 3.258 25.926 1.00 97.31 208 SER A O 1
ATOM 1618 N N . LEU A 1 209 ? -13.837 1.294 25.039 1.00 97.94 209 LEU A N 1
ATOM 1619 C CA . LEU A 1 209 ? -15.005 1.174 24.165 1.00 97.94 209 LEU A CA 1
ATOM 1620 C C . LEU A 1 209 ? -16.063 0.292 24.829 1.00 97.94 209 LEU A C 1
ATOM 1622 O O . LEU A 1 209 ? -15.735 -0.619 25.587 1.00 97.94 209 LEU A O 1
ATOM 1626 N N . LEU A 1 210 ? -17.333 0.580 24.552 1.00 97.31 210 LEU A N 1
ATOM 1627 C CA . LEU A 1 210 ? -18.464 -0.167 25.095 1.00 97.31 210 LEU A CA 1
ATOM 1628 C C . LEU A 1 210 ? -19.045 -1.079 24.024 1.00 97.31 210 LEU A C 1
ATOM 1630 O O . LEU A 1 210 ? -19.137 -0.685 22.863 1.00 97.31 210 LEU A O 1
ATOM 1634 N N . GLN A 1 211 ? -19.460 -2.279 24.418 1.00 97.44 211 GLN A N 1
ATOM 1635 C CA . GLN A 1 211 ? -20.131 -3.196 23.509 1.00 97.44 211 GLN A CA 1
ATOM 1636 C C . GLN A 1 211 ? -21.536 -2.676 23.165 1.00 97.44 211 GLN A C 1
ATOM 1638 O O . GLN A 1 211 ? -22.324 -2.376 24.060 1.00 97.44 211 GLN A O 1
ATOM 1643 N N . ILE A 1 212 ? -21.844 -2.578 21.871 1.00 97.19 212 ILE A N 1
ATOM 1644 C CA . ILE A 1 212 ? -23.139 -2.114 21.336 1.00 97.19 212 ILE A CA 1
ATOM 1645 C C . ILE A 1 212 ? -23.888 -3.199 20.548 1.00 97.19 212 ILE A C 1
ATOM 1647 O O . ILE A 1 212 ? -25.047 -3.014 20.188 1.00 97.19 212 ILE A O 1
ATOM 1651 N N . GLY A 1 213 ? -23.240 -4.332 20.278 1.00 95.06 213 GLY A N 1
ATOM 1652 C CA . GLY A 1 213 ? -23.826 -5.498 19.622 1.00 95.06 213 GLY A CA 1
ATOM 1653 C C . GLY A 1 213 ? -22.874 -6.695 19.676 1.00 95.06 213 GLY A C 1
ATOM 1654 O O . GLY A 1 213 ? -21.760 -6.552 20.188 1.00 95.06 213 GLY A O 1
ATOM 1655 N N . PRO A 1 214 ? -23.279 -7.871 19.168 1.00 95.19 214 PRO A N 1
ATOM 1656 C CA . PRO A 1 214 ? -22.407 -9.041 19.106 1.00 95.19 214 PRO A CA 1
ATOM 1657 C C . PRO A 1 214 ? -21.097 -8.715 18.380 1.00 95.19 214 PRO A C 1
ATOM 1659 O O . PRO A 1 214 ? -21.123 -8.277 17.231 1.00 95.19 214 PRO A O 1
ATOM 1662 N N . GLY A 1 215 ? -19.965 -8.856 19.070 1.00 94.88 215 GLY A N 1
ATOM 1663 C CA . GLY A 1 215 ? -18.624 -8.536 18.578 1.00 94.88 215 GLY A CA 1
ATOM 1664 C C . GLY A 1 215 ? -18.377 -7.061 18.277 1.00 94.88 215 GLY A C 1
ATOM 1665 O O . GLY A 1 215 ? -17.295 -6.728 17.812 1.00 94.88 215 GLY A O 1
ATOM 1666 N N . ARG A 1 216 ? -19.338 -6.166 18.528 1.00 96.88 216 ARG A N 1
ATOM 1667 C CA . ARG A 1 216 ? -19.264 -4.763 18.114 1.00 96.88 216 ARG A CA 1
ATOM 1668 C C . ARG A 1 216 ? -19.115 -3.832 19.299 1.00 96.88 216 ARG A C 1
ATOM 1670 O O . ARG A 1 216 ? -19.949 -3.831 20.206 1.00 96.88 216 ARG A O 1
ATOM 1677 N N . TYR A 1 217 ? -18.114 -2.965 19.235 1.00 98.06 217 TYR A N 1
ATOM 1678 C CA . TYR A 1 217 ? -17.780 -1.993 20.265 1.00 98.06 217 TYR A CA 1
ATOM 1679 C C . TYR A 1 217 ? -17.712 -0.591 19.672 1.00 98.06 217 TYR A C 1
ATOM 1681 O O . TYR A 1 217 ? -17.273 -0.401 18.539 1.00 98.06 217 TYR A O 1
ATOM 1689 N N . SER A 1 218 ? -18.144 0.406 20.439 1.00 97.62 218 SER A N 1
ATOM 1690 C CA . SER A 1 218 ? -18.138 1.791 19.988 1.00 97.62 218 SER A CA 1
ATOM 1691 C C . SER A 1 218 ? -17.871 2.781 21.115 1.00 97.62 218 SER A C 1
ATOM 1693 O O . SER A 1 218 ? -18.171 2.525 22.288 1.00 97.62 218 SER A O 1
ATOM 1695 N N . ARG A 1 219 ? -17.294 3.928 20.747 1.00 97.19 219 ARG A N 1
ATOM 1696 C CA . ARG A 1 219 ? -17.255 5.123 21.586 1.00 97.19 219 ARG A CA 1
ATOM 1697 C C . ARG A 1 219 ? -17.161 6.390 20.749 1.00 97.19 219 ARG A C 1
ATOM 1699 O O . ARG A 1 219 ? -16.342 6.480 19.838 1.00 97.19 219 ARG A O 1
ATOM 1706 N N . ASP A 1 220 ? -17.936 7.388 21.149 1.00 95.69 220 ASP A N 1
ATOM 1707 C CA . ASP A 1 220 ? -17.821 8.739 20.614 1.00 95.69 220 ASP A CA 1
ATOM 1708 C C . ASP A 1 220 ? -16.650 9.460 21.297 1.00 95.69 220 ASP A C 1
ATOM 1710 O O . ASP A 1 220 ? -16.484 9.411 22.523 1.00 95.69 220 ASP A O 1
ATOM 1714 N N . VAL A 1 221 ? -15.819 10.113 20.491 1.00 93.06 221 VAL A N 1
ATOM 1715 C CA . VAL A 1 221 ? -14.606 10.816 20.905 1.00 93.06 221 VAL A CA 1
ATOM 1716 C C . VAL A 1 221 ? -14.663 12.233 20.362 1.00 93.06 221 VAL A C 1
ATOM 1718 O O . VAL A 1 221 ? -14.764 12.445 19.154 1.00 93.06 221 VAL A O 1
ATOM 1721 N N . ALA A 1 222 ? -14.568 13.211 21.258 1.00 89.69 222 ALA A N 1
ATOM 1722 C CA . ALA A 1 222 ? -14.390 14.597 20.857 1.00 89.69 222 ALA A CA 1
ATOM 1723 C C . ALA A 1 222 ? -12.946 14.800 20.377 1.00 89.69 222 ALA A C 1
ATOM 1725 O O . ALA A 1 222 ? -12.005 14.527 21.122 1.00 89.69 222 ALA A O 1
ATOM 1726 N N . LEU A 1 223 ? -12.782 15.276 19.143 1.00 86.19 223 LEU A N 1
ATOM 1727 C CA . LEU A 1 223 ? -11.489 15.697 18.605 1.00 86.19 223 LEU A CA 1
ATOM 1728 C C . LEU A 1 223 ? -11.433 17.223 18.628 1.00 86.19 223 LEU A C 1
ATOM 1730 O O . LEU A 1 223 ? -12.390 17.878 18.217 1.00 86.19 223 LEU A O 1
ATOM 1734 N N . GLY A 1 224 ? -10.345 17.773 19.163 1.00 78.50 224 GLY A N 1
ATOM 1735 C CA . GLY A 1 224 ? -10.173 19.220 19.306 1.00 78.50 224 GLY A CA 1
ATOM 1736 C C . GLY A 1 224 ? -9.397 19.861 18.159 1.00 78.50 224 GLY A C 1
ATOM 1737 O O . GLY A 1 224 ? -9.790 20.915 17.668 1.00 78.50 224 GLY A O 1
ATOM 1738 N N . GLU A 1 225 ? -8.303 19.234 17.732 1.00 83.12 225 GLU A N 1
ATOM 1739 C CA . GLU A 1 225 ? -7.353 19.820 16.787 1.00 83.12 225 GLU A CA 1
ATOM 1740 C C . GLU A 1 225 ? -7.571 19.298 15.363 1.00 83.12 225 GLU A C 1
ATOM 1742 O O . GLU A 1 225 ? -7.946 18.151 15.132 1.00 83.12 225 GLU A O 1
ATOM 1747 N N . VAL A 1 226 ? -7.331 20.160 14.378 1.00 84.31 226 VAL A N 1
ATOM 1748 C CA . VAL A 1 226 ? -7.250 19.746 12.974 1.00 84.31 226 VAL A CA 1
ATOM 1749 C C . VAL A 1 226 ? -5.885 19.106 12.763 1.00 84.31 226 VAL A C 1
ATOM 1751 O O . VAL A 1 226 ? -4.869 19.676 13.156 1.00 84.31 226 VAL A O 1
ATOM 1754 N N . GLY A 1 227 ? -5.842 17.943 12.118 1.00 86.00 227 GLY A N 1
ATOM 1755 C CA . GLY A 1 227 ? -4.579 17.269 11.840 1.00 86.00 227 GLY A CA 1
ATOM 1756 C C . GLY A 1 227 ? -4.660 15.746 11.869 1.00 86.00 227 GLY A C 1
ATOM 1757 O O . GLY A 1 227 ? -5.751 15.173 11.941 1.00 86.00 227 GLY A O 1
ATOM 1758 N N . PRO A 1 228 ? -3.500 15.079 11.760 1.00 88.56 228 PRO A N 1
ATOM 1759 C CA . PRO A 1 228 ? -3.411 13.630 11.784 1.00 88.56 228 PRO A CA 1
ATOM 1760 C C . PRO A 1 228 ? -3.511 13.082 13.211 1.00 88.56 228 PRO A C 1
ATOM 1762 O O . PRO A 1 228 ? -2.874 13.570 14.139 1.00 88.56 228 PRO A O 1
ATOM 1765 N N . TYR A 1 229 ? -4.268 12.005 13.346 1.00 90.38 229 TYR A N 1
ATOM 1766 C CA . TYR A 1 229 ? -4.454 11.221 14.555 1.00 90.38 229 TYR A CA 1
ATOM 1767 C C . TYR A 1 229 ? -4.044 9.777 14.286 1.00 90.38 229 TYR A C 1
ATOM 1769 O O . TYR A 1 229 ? -4.364 9.212 13.235 1.00 90.38 229 TYR A O 1
ATOM 1777 N N . GLN A 1 230 ? -3.393 9.149 15.261 1.00 93.81 230 GLN A N 1
ATOM 1778 C CA . GLN A 1 230 ? -3.162 7.707 15.254 1.00 93.81 230 GLN A CA 1
ATOM 1779 C C . GLN A 1 230 ? -4.043 7.056 16.313 1.00 93.81 230 GLN A C 1
ATOM 1781 O O . GLN A 1 230 ? -4.024 7.459 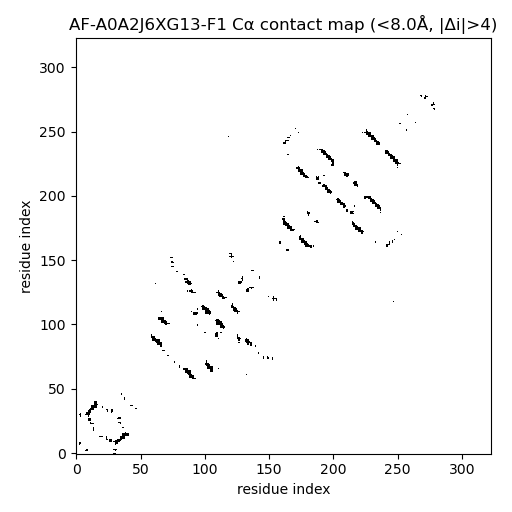17.472 1.00 93.81 230 GLN A O 1
ATOM 1786 N N . VAL A 1 231 ? -4.793 6.026 15.935 1.00 94.75 231 VAL A N 1
ATOM 1787 C CA . VAL A 1 231 ? -5.625 5.253 16.859 1.00 94.75 231 VAL A CA 1
ATOM 1788 C C . VAL A 1 231 ? -5.066 3.841 16.942 1.00 94.75 231 VAL A C 1
ATOM 1790 O O . VAL A 1 231 ? -4.916 3.158 15.931 1.00 94.75 231 VAL A O 1
ATOM 1793 N N . VAL A 1 232 ? -4.750 3.395 18.152 1.00 96.38 232 VAL A N 1
ATOM 1794 C CA . VAL A 1 232 ? -4.319 2.029 18.455 1.00 96.38 232 VAL A CA 1
ATOM 1795 C C . VAL A 1 232 ? -5.378 1.385 19.335 1.00 96.38 232 VAL A C 1
ATOM 1797 O O . VAL A 1 232 ? -5.522 1.748 20.499 1.00 96.38 232 VAL A O 1
ATOM 1800 N N . VAL A 1 233 ? -6.124 0.437 18.783 1.00 97.06 233 VAL A N 1
ATOM 1801 C CA . VAL A 1 233 ? -7.129 -0.342 19.507 1.00 97.06 233 VAL A CA 1
ATOM 1802 C C . VAL A 1 233 ? -6.500 -1.628 20.012 1.00 97.06 233 VAL A C 1
ATOM 1804 O O . VAL A 1 233 ? -5.894 -2.370 19.241 1.00 97.06 233 VAL A O 1
ATOM 1807 N N . THR A 1 234 ? -6.700 -1.908 21.293 1.00 97.00 234 THR A N 1
ATOM 1808 C CA . THR A 1 234 ? -6.322 -3.151 21.957 1.00 97.00 234 THR A CA 1
ATOM 1809 C C . THR A 1 234 ? -7.576 -3.804 22.520 1.00 97.00 234 THR A C 1
ATOM 1811 O O . THR A 1 234 ? -8.308 -3.191 23.300 1.00 97.00 234 THR A O 1
ATOM 1814 N N . LEU A 1 235 ? -7.804 -5.053 22.132 1.00 96.38 235 LEU A N 1
ATOM 1815 C CA . LEU A 1 235 ? -8.861 -5.916 22.636 1.00 96.38 235 LEU A CA 1
ATOM 1816 C C . LEU A 1 235 ? -8.235 -7.037 23.461 1.00 96.38 235 LEU A C 1
ATOM 1818 O O . LEU A 1 235 ? -7.311 -7.702 22.997 1.00 96.38 235 LEU A O 1
ATOM 1822 N N . PHE A 1 236 ? -8.767 -7.264 24.658 1.00 95.19 236 PHE A N 1
ATOM 1823 C CA . PHE A 1 236 ? -8.414 -8.390 25.514 1.00 95.19 236 PHE A CA 1
ATOM 1824 C C . PHE A 1 236 ? -9.650 -9.250 25.798 1.00 95.19 236 PHE A C 1
ATOM 1826 O O . PHE A 1 236 ? -10.629 -8.764 26.369 1.00 95.19 236 PHE A O 1
ATOM 1833 N N . ALA A 1 237 ? -9.600 -10.522 25.403 1.00 91.62 237 ALA A N 1
ATOM 1834 C CA . ALA A 1 237 ? -10.654 -11.513 25.625 1.00 91.62 237 ALA A CA 1
ATOM 1835 C C . ALA A 1 237 ? -10.028 -12.895 25.845 1.00 91.62 237 ALA A C 1
ATOM 1837 O O . ALA A 1 237 ? -9.102 -13.266 25.128 1.00 91.62 237 ALA A O 1
ATOM 1838 N N . ASP A 1 238 ? -10.508 -13.646 26.840 1.00 85.06 238 ASP A N 1
ATOM 1839 C CA . ASP A 1 238 ? -10.082 -15.028 27.124 1.00 85.06 238 ASP A CA 1
ATOM 1840 C C . ASP A 1 238 ? -8.554 -15.241 27.174 1.00 85.06 238 ASP A C 1
ATOM 1842 O O . ASP A 1 238 ? -8.019 -16.251 26.717 1.00 85.06 238 ASP A O 1
ATOM 1846 N N . GLY A 1 239 ? -7.819 -14.263 27.718 1.00 82.62 239 GLY A N 1
ATOM 1847 C CA . GLY A 1 239 ? -6.355 -14.310 27.814 1.00 82.62 239 GLY A CA 1
ATOM 1848 C C . GLY A 1 239 ? -5.612 -14.036 26.501 1.00 82.62 239 GLY A C 1
ATOM 1849 O O . GLY A 1 239 ? -4.382 -14.052 26.494 1.00 82.62 239 GLY A O 1
ATOM 1850 N N . GLN A 1 240 ? -6.326 -13.759 25.408 1.00 84.62 240 GLN A N 1
ATOM 1851 C CA . GLN A 1 240 ? -5.760 -13.327 24.134 1.00 84.62 240 GLN A CA 1
ATOM 1852 C C . GLN A 1 240 ? -5.848 -11.809 23.983 1.00 84.62 240 GLN A C 1
ATOM 1854 O O . GLN A 1 240 ? -6.847 -11.181 24.337 1.00 84.62 240 GLN A O 1
ATOM 1859 N N . THR A 1 241 ? -4.797 -11.234 23.402 1.00 92.12 241 THR A N 1
ATOM 1860 C CA . THR A 1 241 ? -4.729 -9.811 23.073 1.00 92.12 241 THR A CA 1
ATOM 1861 C C . THR A 1 241 ? -4.676 -9.647 21.563 1.00 92.12 241 THR A C 1
ATOM 1863 O O . THR A 1 241 ? -3.763 -10.152 20.911 1.00 92.12 241 THR A O 1
ATOM 1866 N N . LEU A 1 242 ? -5.630 -8.902 21.014 1.00 91.44 242 LEU A N 1
ATOM 1867 C CA . LEU A 1 242 ? -5.620 -8.448 19.629 1.00 91.44 242 LEU A CA 1
ATOM 1868 C C . LEU A 1 242 ? -5.351 -6.947 19.605 1.00 91.44 242 LEU A C 1
ATOM 1870 O O . LEU A 1 242 ? -5.856 -6.205 20.445 1.00 91.44 242 LEU A O 1
ATOM 1874 N N . GLN A 1 243 ? -4.563 -6.492 18.636 1.00 92.75 243 GLN A N 1
ATOM 1875 C CA . GLN A 1 243 ? -4.240 -5.079 18.489 1.00 92.75 243 GLN A CA 1
ATOM 1876 C C . GLN A 1 243 ? -4.318 -4.660 17.024 1.00 92.75 243 GLN A C 1
ATOM 1878 O O . GLN A 1 243 ? -3.885 -5.391 16.131 1.00 92.75 243 GLN A O 1
ATOM 1883 N N . ARG A 1 244 ? -4.858 -3.467 16.776 1.00 90.75 244 ARG A N 1
ATOM 1884 C CA . ARG A 1 244 ? -4.976 -2.860 15.447 1.00 90.75 244 ARG A CA 1
ATOM 1885 C C . ARG A 1 244 ? -4.641 -1.376 15.535 1.00 90.75 244 ARG A C 1
ATOM 1887 O O . ARG A 1 244 ? -5.053 -0.712 16.480 1.00 90.75 244 ARG A O 1
ATOM 1894 N N . SER A 1 245 ? -3.900 -0.858 14.558 1.00 90.75 245 SER A N 1
ATOM 1895 C CA . SER A 1 245 ? -3.622 0.576 14.442 1.00 90.75 245 SER A CA 1
ATOM 1896 C C . SER A 1 245 ? -4.172 1.114 13.129 1.00 90.75 245 SER A C 1
ATOM 1898 O O . SER A 1 245 ? -3.995 0.481 12.090 1.00 90.75 245 SER A O 1
ATOM 1900 N N . ILE A 1 246 ? -4.831 2.268 13.199 1.00 88.25 246 ILE A N 1
ATOM 1901 C CA . ILE A 1 246 ? -5.335 3.024 12.053 1.00 88.25 246 ILE A CA 1
ATOM 1902 C C . ILE A 1 246 ? -4.921 4.495 12.175 1.00 88.25 246 ILE A C 1
ATOM 1904 O O . ILE A 1 246 ? -4.646 4.985 13.274 1.00 88.25 246 ILE A O 1
ATOM 1908 N N . GLY A 1 247 ? -4.887 5.196 11.045 1.00 86.31 247 GLY A N 1
ATOM 1909 C CA . GLY A 1 247 ? -4.741 6.649 10.994 1.00 86.31 247 GLY A CA 1
ATOM 1910 C C . GLY A 1 247 ? -6.070 7.317 10.652 1.00 86.31 247 GLY A C 1
ATOM 1911 O O . GLY A 1 247 ? -6.868 6.762 9.899 1.00 86.31 247 GLY A O 1
ATOM 1912 N N . TYR A 1 248 ? -6.295 8.513 11.183 1.00 85.88 248 TYR A N 1
ATOM 1913 C CA . TYR A 1 248 ? -7.444 9.357 10.864 1.00 85.88 248 TYR A CA 1
ATOM 1914 C C . TYR A 1 248 ? -6.983 10.810 10.735 1.00 85.88 248 TYR A C 1
ATOM 1916 O O . TYR A 1 248 ? -6.125 11.245 11.493 1.00 85.88 248 TYR A O 1
ATOM 1924 N N . VAL A 1 249 ? -7.529 11.571 9.788 1.00 85.44 249 VAL A N 1
ATOM 1925 C CA . VAL A 1 249 ? -7.218 13.001 9.645 1.00 85.44 249 VAL A CA 1
ATOM 1926 C C . VAL A 1 249 ? -8.477 13.795 9.946 1.00 85.44 249 VAL A C 1
ATOM 1928 O O . VAL A 1 249 ? -9.458 13.708 9.209 1.00 85.44 249 VAL A O 1
ATOM 1931 N N . GLN A 1 250 ? -8.446 14.577 11.026 1.00 84.25 250 GLN A N 1
ATOM 1932 C CA . GLN A 1 250 ? -9.524 15.505 11.335 1.00 84.25 250 GLN A CA 1
ATOM 1933 C C . GLN A 1 250 ? -9.409 16.703 10.399 1.00 84.25 250 GLN A C 1
ATOM 1935 O O . GLN A 1 250 ? -8.435 17.454 10.454 1.00 84.25 250 GLN A O 1
ATOM 1940 N N . VAL A 1 251 ? -10.414 16.875 9.547 1.00 78.69 251 VAL A N 1
ATOM 1941 C CA . VAL A 1 251 ? -10.544 18.040 8.669 1.00 78.69 251 VAL A CA 1
ATOM 1942 C C . VAL A 1 251 ? -11.182 19.218 9.421 1.00 78.69 251 VAL A C 1
ATOM 1944 O O . VAL A 1 251 ? -11.860 19.000 10.435 1.00 78.69 251 VAL A O 1
ATOM 1947 N N . PRO A 1 252 ? -10.982 20.468 8.956 1.00 71.19 252 PRO A N 1
ATOM 1948 C CA . PRO A 1 252 ? -11.670 21.628 9.513 1.00 71.19 252 PRO A CA 1
ATOM 1949 C C . PRO A 1 252 ? -13.193 21.420 9.554 1.00 71.19 252 PRO A C 1
ATOM 1951 O O . PRO A 1 252 ? -13.737 20.785 8.644 1.00 71.19 252 PRO A O 1
ATOM 1954 N N . PRO A 1 253 ? -13.896 21.946 10.578 1.00 66.94 253 PRO A N 1
ATOM 1955 C CA . PRO A 1 253 ? -15.349 21.853 10.659 1.00 66.94 253 PRO A CA 1
ATOM 1956 C C . PRO A 1 253 ? -16.015 22.346 9.373 1.00 66.94 253 PRO A C 1
ATOM 1958 O O . PRO A 1 253 ? -15.537 23.289 8.740 1.00 66.94 253 PRO A O 1
ATOM 1961 N N . THR A 1 254 ? -17.147 21.741 9.005 1.00 60.88 254 THR A N 1
ATOM 1962 C CA . THR A 1 254 ? -17.851 22.060 7.754 1.00 60.88 254 THR A CA 1
ATOM 1963 C C . THR A 1 254 ? -18.224 23.534 7.635 1.00 60.88 254 THR A C 1
ATOM 1965 O O . THR A 1 254 ? -18.300 24.019 6.522 1.00 60.88 254 THR A O 1
ATOM 1968 N N . GLU A 1 255 ? -18.376 24.272 8.740 1.00 56.94 255 GLU A N 1
ATOM 1969 C CA . GLU A 1 255 ? -18.621 25.727 8.728 1.00 56.94 255 GLU A CA 1
ATOM 1970 C C . GLU A 1 255 ? -17.483 26.554 8.097 1.00 56.94 255 GLU A C 1
ATOM 1972 O O . GLU A 1 255 ? -17.715 27.667 7.629 1.00 56.94 255 GLU A O 1
ATOM 1977 N N . TYR A 1 256 ? -16.264 26.005 8.059 1.00 55.69 256 TYR A N 1
ATOM 1978 C CA . TYR A 1 256 ? -15.110 26.580 7.365 1.00 55.69 256 TYR A CA 1
ATOM 1979 C C . TYR A 1 256 ? -14.928 26.013 5.953 1.00 55.69 256 TYR A C 1
ATOM 1981 O O . TYR A 1 256 ? -14.043 26.466 5.223 1.00 55.69 256 TYR A O 1
ATOM 1989 N N . ALA A 1 257 ? -15.736 25.027 5.549 1.00 57.03 257 ALA A N 1
ATOM 1990 C CA . ALA A 1 257 ? -15.738 24.562 4.175 1.00 57.03 257 ALA A CA 1
ATOM 1991 C C . ALA A 1 257 ? -16.273 25.684 3.280 1.00 57.03 257 ALA A C 1
ATOM 1993 O O . ALA A 1 257 ? -17.261 26.350 3.594 1.00 57.03 257 ALA A O 1
ATOM 1994 N N . ILE A 1 258 ? -15.611 25.908 2.146 1.00 57.06 258 ILE A N 1
ATOM 1995 C CA . ILE A 1 258 ? -16.053 26.902 1.169 1.00 57.06 258 ILE A CA 1
ATOM 1996 C C . ILE A 1 258 ? -17.336 26.367 0.523 1.00 57.06 258 ILE A C 1
ATOM 1998 O O . ILE A 1 258 ? -17.298 25.603 -0.435 1.00 57.06 258 ILE A O 1
ATOM 2002 N N . HIS A 1 259 ? -18.483 26.733 1.094 1.00 56.31 259 HIS A N 1
ATOM 2003 C CA . HIS A 1 259 ? -19.800 26.295 0.629 1.00 56.31 259 HIS A CA 1
ATOM 2004 C C . HIS A 1 259 ? -20.234 26.974 -0.671 1.00 56.31 259 HIS A C 1
ATOM 2006 O O . HIS A 1 259 ? -21.079 26.443 -1.387 1.00 56.31 259 HIS A O 1
ATOM 2012 N N . ASP A 1 260 ? -19.654 28.134 -0.973 1.00 64.12 260 ASP A N 1
ATOM 2013 C CA . ASP A 1 260 ? -19.957 28.899 -2.173 1.00 64.12 260 ASP A CA 1
ATOM 2014 C C . ASP A 1 260 ? -18.655 29.299 -2.885 1.00 64.12 260 ASP A C 1
ATOM 2016 O O . ASP A 1 260 ? -18.045 30.329 -2.566 1.00 64.12 260 ASP A O 1
ATOM 2020 N N . PRO A 1 261 ? -18.203 28.484 -3.853 1.00 62.22 261 PRO A N 1
ATOM 2021 C CA . PRO A 1 261 ? -17.032 28.790 -4.665 1.00 62.22 261 PRO A CA 1
ATOM 2022 C C . PRO A 1 261 ? -17.119 30.169 -5.336 1.00 62.22 261 PRO A C 1
ATOM 2024 O O . PRO A 1 261 ? -16.090 30.823 -5.518 1.00 62.22 261 PRO A O 1
ATOM 2027 N N . ALA A 1 262 ? -18.326 30.661 -5.651 1.00 66.75 262 ALA A N 1
ATOM 2028 C CA . ALA A 1 262 ? -18.514 31.958 -6.298 1.00 66.75 262 ALA A CA 1
ATOM 2029 C C . ALA A 1 262 ? -18.157 33.126 -5.365 1.00 66.75 262 ALA A C 1
ATOM 2031 O O . ALA A 1 262 ? -17.542 34.098 -5.807 1.00 66.75 262 ALA A O 1
ATOM 2032 N N . GLN A 1 263 ? -18.452 33.013 -4.065 1.00 69.06 263 GLN A N 1
ATOM 2033 C CA . GLN A 1 263 ? -18.026 34.004 -3.067 1.00 69.06 263 GLN A CA 1
ATOM 2034 C C . GLN A 1 263 ? -16.506 34.023 -2.881 1.00 69.06 263 GLN A C 1
ATOM 2036 O O . GLN A 1 263 ? -15.921 35.094 -2.695 1.00 69.06 263 GLN A O 1
ATOM 2041 N N . GLY A 1 264 ? -15.857 32.857 -2.962 1.00 71.38 264 GLY A N 1
ATOM 2042 C CA . GLY A 1 264 ? -14.397 32.749 -2.927 1.00 71.38 264 GLY A CA 1
ATOM 2043 C C . GLY A 1 264 ? -13.740 33.479 -4.099 1.00 71.38 264 GLY A C 1
ATOM 2044 O O . GLY A 1 264 ? -12.841 34.296 -3.897 1.00 71.38 264 GLY A O 1
ATOM 2045 N N . VAL A 1 265 ? -14.247 33.256 -5.315 1.00 75.62 265 VAL A N 1
ATOM 2046 C CA . VAL A 1 265 ? -13.764 33.925 -6.535 1.00 75.62 265 VAL A CA 1
ATOM 2047 C C . VAL A 1 265 ? -13.948 35.442 -6.451 1.00 75.62 265 VAL A C 1
ATOM 2049 O O . VAL A 1 265 ? -13.042 36.190 -6.815 1.00 75.62 265 VAL A O 1
ATOM 2052 N N . GLU A 1 266 ? -15.081 35.918 -5.934 1.00 79.88 266 GLU A N 1
ATOM 2053 C CA . GLU A 1 266 ? -15.338 37.356 -5.826 1.00 79.88 266 GLU A CA 1
ATOM 2054 C C . GLU A 1 266 ? -14.415 38.046 -4.810 1.00 79.88 266 GLU A C 1
ATOM 2056 O O . GLU A 1 266 ? -13.870 39.115 -5.090 1.00 79.88 266 GLU A O 1
ATOM 2061 N N . ARG A 1 267 ? -14.132 37.407 -3.666 1.00 79.25 267 ARG A N 1
ATOM 2062 C CA . ARG A 1 267 ? -13.129 37.918 -2.715 1.00 79.25 267 ARG A CA 1
ATOM 2063 C C . ARG A 1 267 ? -11.725 37.936 -3.307 1.00 79.25 267 ARG A C 1
ATOM 2065 O O . ARG A 1 267 ? -10.996 38.902 -3.095 1.00 79.25 267 ARG A O 1
ATOM 2072 N N . LEU A 1 268 ? -11.345 36.905 -4.061 1.00 81.25 268 LEU A N 1
ATOM 2073 C CA . LEU A 1 268 ? -10.051 36.868 -4.743 1.00 81.25 268 LEU A CA 1
ATOM 2074 C C . LEU A 1 268 ? -9.923 38.015 -5.754 1.00 81.25 268 LEU A C 1
ATOM 2076 O O . LEU A 1 268 ? -8.873 38.653 -5.806 1.00 81.25 268 LEU A O 1
ATOM 2080 N N . ARG A 1 269 ? -10.994 38.342 -6.496 1.00 84.50 269 ARG A N 1
ATOM 2081 C CA . ARG A 1 269 ? -11.015 39.506 -7.401 1.00 84.50 269 ARG A CA 1
ATOM 2082 C C . ARG A 1 269 ? -10.835 40.819 -6.651 1.00 84.50 269 ARG A C 1
ATOM 2084 O O . ARG A 1 269 ? -10.073 41.668 -7.101 1.00 84.50 269 ARG A O 1
ATOM 2091 N N . GLN A 1 270 ? -11.497 40.976 -5.507 1.00 86.25 270 GLN A N 1
ATOM 2092 C CA . GLN A 1 270 ? -11.361 42.174 -4.675 1.00 86.25 270 GLN A CA 1
ATOM 2093 C C . GLN A 1 270 ? -9.937 42.332 -4.131 1.00 86.25 270 GLN A C 1
ATOM 2095 O O . GLN A 1 270 ? -9.378 43.423 -4.196 1.00 86.25 270 GLN A O 1
ATOM 2100 N N . ILE A 1 271 ? -9.323 41.248 -3.649 1.00 86.69 271 ILE A N 1
ATOM 2101 C CA . ILE A 1 271 ? -7.933 41.261 -3.173 1.00 86.69 271 ILE A CA 1
ATOM 2102 C C . ILE A 1 271 ? -6.988 41.625 -4.317 1.00 86.69 271 ILE A C 1
ATOM 2104 O O . ILE A 1 271 ? -6.177 42.529 -4.156 1.00 86.69 271 ILE A O 1
ATOM 2108 N N . ALA A 1 272 ? -7.132 40.983 -5.478 1.00 89.50 272 ALA A N 1
ATOM 2109 C CA . ALA A 1 272 ? -6.323 41.262 -6.661 1.00 89.50 272 ALA A CA 1
ATOM 2110 C C . ALA A 1 272 ? -6.450 42.724 -7.125 1.00 89.50 272 ALA A C 1
ATOM 2112 O O . ALA A 1 272 ? -5.446 43.358 -7.436 1.00 89.50 272 ALA A O 1
ATOM 2113 N N . ALA A 1 273 ? -7.657 43.298 -7.086 1.00 88.25 273 ALA A N 1
ATOM 2114 C CA . ALA A 1 273 ? -7.878 44.707 -7.406 1.00 88.25 273 ALA A CA 1
ATOM 2115 C C . ALA A 1 273 ? -7.178 45.662 -6.421 1.00 88.25 273 ALA A C 1
ATOM 2117 O O . ALA A 1 273 ? -6.673 46.703 -6.833 1.00 88.25 273 ALA A O 1
ATOM 2118 N N . ILE A 1 274 ? -7.127 45.311 -5.131 1.00 92.31 274 ILE A N 1
ATOM 2119 C CA . ILE A 1 274 ? -6.470 46.120 -4.091 1.00 92.31 274 ILE A CA 1
ATOM 2120 C C . ILE A 1 274 ? -4.943 45.993 -4.162 1.00 92.31 274 ILE A C 1
ATOM 2122 O O . ILE A 1 274 ? -4.232 46.969 -3.935 1.00 92.31 274 ILE A O 1
ATOM 2126 N N . THR A 1 275 ? -4.424 44.804 -4.470 1.00 85.62 275 THR A N 1
ATOM 2127 C CA . THR A 1 275 ? -2.980 44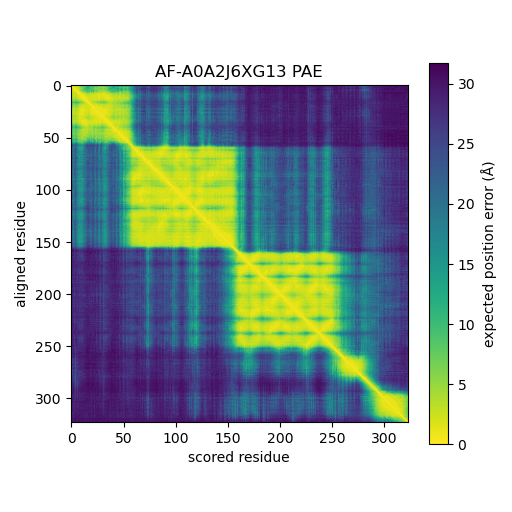.527 -4.496 1.00 85.62 275 THR A CA 1
ATOM 2128 C C . THR A 1 275 ? -2.338 44.744 -5.867 1.00 85.62 275 THR A C 1
ATOM 2130 O O . THR A 1 275 ? -1.117 44.668 -5.979 1.00 85.62 275 THR A O 1
ATOM 2133 N N . GLY A 1 276 ? -3.138 45.014 -6.905 1.00 83.56 276 GLY A N 1
ATOM 2134 C CA . GLY A 1 276 ? -2.684 45.110 -8.295 1.00 83.56 276 GLY A CA 1
ATOM 2135 C C . GLY A 1 276 ? -2.329 43.757 -8.929 1.00 83.56 276 GLY A C 1
ATOM 2136 O O . GLY A 1 276 ? -1.655 43.728 -9.956 1.00 83.56 276 GLY A O 1
ATOM 2137 N N . GLY A 1 277 ? -2.741 42.646 -8.311 1.00 83.75 277 GLY A N 1
ATOM 2138 C CA . GLY A 1 277 ? -2.534 41.288 -8.815 1.00 83.75 277 GLY A CA 1
ATOM 2139 C C . GLY A 1 277 ? -3.586 40.849 -9.841 1.00 83.75 277 GLY A C 1
ATOM 2140 O O . GLY A 1 277 ? -4.547 41.561 -10.128 1.00 83.75 277 GLY A O 1
ATOM 2141 N N . SER A 1 278 ? -3.432 39.637 -10.376 1.00 78.62 278 SER A N 1
ATOM 2142 C CA . SER A 1 278 ? -4.424 38.970 -11.229 1.00 78.62 278 SER A CA 1
ATOM 2143 C C . SER A 1 278 ? -5.021 37.749 -10.522 1.00 78.62 278 SER A C 1
ATOM 2145 O O . SER A 1 278 ? -4.399 37.140 -9.655 1.00 78.62 278 SER A O 1
ATOM 2147 N N . THR A 1 279 ? -6.253 37.386 -10.884 1.00 69.00 279 THR A N 1
ATOM 2148 C CA . THR A 1 279 ? -6.914 36.158 -10.409 1.00 69.00 279 THR A CA 1
ATOM 2149 C C . THR A 1 279 ? -6.782 35.052 -11.451 1.00 69.00 279 THR A C 1
ATOM 2151 O O . THR A 1 279 ? -7.760 34.645 -12.070 1.00 69.00 279 THR A O 1
ATOM 2154 N N . GLU A 1 280 ? -5.564 34.560 -11.674 1.00 65.19 280 GLU A N 1
ATOM 2155 C CA . GLU A 1 280 ? -5.376 33.290 -12.384 1.00 65.19 280 GLU A CA 1
ATOM 2156 C C . GLU A 1 280 ? -5.560 32.139 -11.394 1.00 65.19 280 GLU A C 1
ATOM 2158 O O . GLU A 1 280 ? -4.632 31.709 -10.713 1.00 65.19 280 GLU A O 1
ATOM 2163 N N . VAL A 1 281 ? -6.794 31.645 -11.280 1.00 56.09 281 VAL A N 1
ATOM 2164 C CA . VAL A 1 281 ? -7.045 30.372 -10.602 1.00 56.09 281 VAL A CA 1
ATOM 2165 C C . VAL A 1 281 ? -6.761 29.272 -11.616 1.00 56.09 281 VAL A C 1
ATOM 2167 O O . VAL A 1 281 ? -7.641 28.866 -12.371 1.00 56.09 281 VAL A O 1
ATOM 2170 N N . ILE A 1 282 ? -5.515 28.801 -11.655 1.00 51.53 282 ILE A N 1
ATOM 2171 C CA . ILE A 1 282 ? -5.199 27.525 -12.297 1.00 51.53 282 ILE A CA 1
ATOM 2172 C C . ILE A 1 282 ? -5.772 26.454 -11.372 1.00 51.53 282 ILE A C 1
ATOM 2174 O O . ILE A 1 282 ? -5.121 26.011 -10.427 1.00 51.53 282 ILE A O 1
ATOM 2178 N N . VAL A 1 283 ? -7.028 26.075 -11.604 1.00 48.12 283 VAL A N 1
ATOM 2179 C CA . VAL A 1 283 ? -7.529 24.805 -11.090 1.00 48.12 283 VAL A CA 1
ATOM 2180 C C . VAL A 1 283 ? -6.748 23.760 -11.867 1.00 48.12 283 VAL A C 1
ATOM 2182 O O . VAL A 1 283 ? -6.997 23.544 -13.051 1.00 48.12 283 VAL A O 1
ATOM 2185 N N . ILE A 1 284 ? -5.733 23.178 -11.230 1.00 43.88 284 ILE A N 1
ATOM 2186 C CA . ILE A 1 284 ? -5.231 21.886 -11.675 1.00 43.88 284 ILE A CA 1
ATOM 2187 C C . ILE A 1 284 ? -6.477 21.014 -11.642 1.00 43.88 284 ILE A C 1
ATOM 2189 O O . ILE A 1 284 ? -7.067 20.844 -10.575 1.00 43.88 284 ILE A O 1
ATOM 2193 N N . ASP A 1 285 ? -6.940 20.585 -12.812 1.00 42.34 285 ASP A N 1
ATOM 2194 C CA . ASP A 1 285 ? -7.986 19.584 -12.933 1.00 42.34 285 ASP A CA 1
ATOM 2195 C C . ASP A 1 285 ? -7.382 18.298 -12.357 1.00 42.34 285 ASP A C 1
ATOM 2197 O O . ASP A 1 285 ? -6.848 17.449 -13.071 1.00 42.34 285 ASP A O 1
ATOM 2201 N N . GLU A 1 286 ? -7.327 18.212 -11.023 1.00 43.59 286 GLU A N 1
ATOM 2202 C CA . GLU A 1 286 ? -7.293 16.946 -10.323 1.00 43.59 286 GLU A CA 1
ATOM 2203 C C . GLU A 1 286 ? -8.547 16.263 -10.811 1.00 43.59 286 GLU A C 1
ATOM 2205 O O . GLU A 1 286 ? -9.636 16.574 -10.324 1.00 43.59 286 GLU A O 1
ATOM 2210 N N . ALA A 1 287 ? -8.363 15.455 -11.863 1.00 40.59 287 ALA A N 1
ATOM 2211 C CA . ALA A 1 287 ? -9.382 14.688 -12.543 1.00 40.59 287 ALA A CA 1
ATOM 2212 C C . ALA A 1 287 ? -10.425 14.342 -11.509 1.00 40.59 287 ALA A C 1
ATOM 2214 O O . ALA A 1 287 ? -10.105 13.573 -10.603 1.00 40.59 287 ALA A O 1
ATOM 2215 N N . SER A 1 288 ? -11.577 15.022 -11.581 1.00 39.50 288 SER A N 1
ATOM 2216 C CA . SER A 1 288 ? -12.609 14.924 -10.561 1.00 39.50 288 SER A CA 1
ATOM 2217 C C . SER A 1 288 ? -12.796 13.448 -10.261 1.00 39.50 288 SER A C 1
ATOM 2219 O O . SER A 1 288 ? -13.343 12.699 -11.074 1.00 39.50 288 SER A O 1
ATOM 2221 N N . VAL A 1 289 ? -12.234 12.987 -9.141 1.00 42.19 289 VAL A N 1
ATOM 2222 C CA . VAL A 1 289 ? -12.517 11.652 -8.660 1.00 42.19 289 VAL A CA 1
ATOM 2223 C C . VAL A 1 289 ? -13.954 11.828 -8.263 1.00 42.19 289 VAL A C 1
ATOM 2225 O O . VAL A 1 289 ? -14.235 12.456 -7.243 1.00 42.19 289 VAL A O 1
ATOM 2228 N N . ALA A 1 290 ? -14.856 11.431 -9.161 1.00 42.41 290 ALA A N 1
ATOM 2229 C CA . ALA A 1 290 ? -16.271 11.437 -8.902 1.00 42.41 290 ALA A CA 1
ATOM 2230 C C . ALA A 1 290 ? -16.404 10.696 -7.582 1.00 42.41 290 ALA A C 1
ATOM 2232 O O . ALA A 1 290 ? -16.184 9.483 -7.523 1.00 42.41 290 ALA A O 1
ATOM 2233 N N . MET A 1 291 ? -16.642 11.451 -6.505 1.00 41.88 291 MET A N 1
ATOM 2234 C CA . MET A 1 291 ? -16.956 10.848 -5.230 1.00 41.88 291 MET A CA 1
ATOM 2235 C C . MET A 1 291 ? -18.079 9.872 -5.552 1.00 41.88 291 MET A C 1
ATOM 2237 O O . MET A 1 291 ? -19.030 10.286 -6.232 1.00 41.88 291 MET A O 1
ATOM 2241 N N . PRO A 1 292 ? -17.944 8.581 -5.198 1.00 42.41 292 PRO A N 1
ATOM 2242 C CA . PRO A 1 292 ? -18.991 7.625 -5.495 1.00 42.41 292 PRO A CA 1
ATOM 2243 C C . PRO A 1 292 ? -20.291 8.241 -4.998 1.00 42.41 292 PRO A C 1
ATOM 2245 O O . PRO A 1 292 ? -20.343 8.756 -3.877 1.00 42.41 292 PRO A O 1
ATOM 2248 N N . ALA A 1 293 ? -21.272 8.302 -5.903 1.00 54.25 293 ALA A N 1
ATOM 2249 C CA . ALA A 1 293 ? -22.554 8.929 -5.647 1.00 54.25 293 ALA A CA 1
ATOM 2250 C C . ALA A 1 293 ? -23.042 8.520 -4.256 1.00 54.25 293 ALA A C 1
ATOM 2252 O O . ALA A 1 293 ? -22.919 7.346 -3.893 1.00 54.25 293 ALA A O 1
ATOM 2253 N N . SER A 1 294 ? -23.544 9.496 -3.490 1.00 54.22 294 SER A N 1
ATOM 2254 C CA . SER A 1 294 ? -24.078 9.301 -2.142 1.00 54.22 294 SER A CA 1
ATOM 2255 C C . SER A 1 294 ? -24.801 7.955 -2.049 1.00 54.22 294 SER A C 1
ATOM 2257 O O . SER A 1 294 ? -25.634 7.694 -2.926 1.00 54.22 294 SER A O 1
ATOM 2259 N N . PRO A 1 295 ? -24.494 7.100 -1.051 1.00 56.03 295 PRO A N 1
ATOM 2260 C CA . PRO A 1 295 ? -25.108 5.785 -0.926 1.00 56.03 295 PRO A CA 1
ATOM 2261 C C . PRO A 1 295 ? -26.624 5.913 -1.059 1.00 56.03 295 PRO A C 1
ATOM 2263 O O . PRO A 1 295 ? -27.276 6.533 -0.221 1.00 56.03 295 PRO A O 1
ATOM 2266 N N . GLN A 1 296 ? -27.189 5.398 -2.153 1.00 75.56 296 GLN A N 1
ATOM 2267 C CA . GLN A 1 296 ? -28.633 5.427 -2.321 1.00 75.56 296 GLN A CA 1
ATOM 2268 C C . GLN A 1 296 ? -29.228 4.382 -1.387 1.00 75.56 296 GLN A C 1
ATOM 2270 O O . GLN A 1 296 ? -28.872 3.203 -1.442 1.00 75.56 296 GLN A O 1
ATOM 2275 N N . GLU A 1 297 ? -30.134 4.812 -0.516 1.00 71.31 297 GLU A N 1
ATOM 2276 C CA . GLU A 1 297 ? -30.869 3.913 0.362 1.00 71.31 297 GLU A CA 1
ATOM 2277 C C . GLU A 1 297 ? -31.815 3.038 -0.474 1.00 71.31 297 GLU A C 1
ATOM 2279 O O . GLU A 1 297 ? -32.952 3.400 -0.765 1.00 71.31 297 GLU A O 1
ATOM 2284 N N . LEU A 1 298 ? -31.327 1.866 -0.893 1.00 89.25 298 LEU A N 1
ATOM 2285 C CA . LEU A 1 298 ? -32.105 0.878 -1.651 1.00 89.25 298 LEU A CA 1
ATOM 2286 C C . LEU A 1 298 ? -33.004 0.018 -0.754 1.00 89.25 298 LEU A C 1
ATOM 2288 O O . LEU A 1 298 ? -33.912 -0.654 -1.244 1.00 89.25 298 LEU A O 1
ATOM 2292 N N . TRP A 1 299 ? -32.774 0.040 0.560 1.00 88.75 299 TRP A N 1
ATOM 2293 C CA . TRP A 1 299 ? -33.505 -0.781 1.522 1.00 88.75 299 TRP A CA 1
ATOM 2294 C C . TRP A 1 299 ? -35.037 -0.590 1.493 1.00 88.75 299 TRP A C 1
ATOM 2296 O O . TRP A 1 299 ? -35.722 -1.603 1.636 1.00 88.75 299 TRP A O 1
ATOM 2306 N N . PRO A 1 300 ? -35.624 0.602 1.226 1.00 93.38 300 PRO A N 1
ATOM 2307 C CA . PRO A 1 300 ? -37.079 0.747 1.150 1.00 93.38 300 PRO A CA 1
ATOM 2308 C C . PRO A 1 300 ? -37.660 0.008 -0.063 1.00 93.38 300 PRO A C 1
ATOM 2310 O O . PRO A 1 300 ? -38.724 -0.608 0.021 1.00 93.38 300 PRO A O 1
ATOM 2313 N N . TRP A 1 301 ? -36.939 0.019 -1.188 1.00 95.12 301 TRP A N 1
ATOM 2314 C CA . TRP A 1 301 ? -37.322 -0.680 -2.416 1.00 95.12 301 TRP A CA 1
ATOM 2315 C C . TRP A 1 301 ? -37.191 -2.191 -2.259 1.00 95.12 301 TRP A C 1
ATOM 2317 O O . TRP A 1 301 ? -38.105 -2.929 -2.622 1.00 95.12 301 TRP A O 1
ATOM 2327 N N . LEU A 1 302 ? -36.092 -2.652 -1.657 1.00 95.06 302 LEU A N 1
ATOM 2328 C CA . LEU A 1 302 ? -35.875 -4.068 -1.362 1.00 95.06 302 LEU A CA 1
ATOM 2329 C C . LEU A 1 302 ? -36.897 -4.597 -0.348 1.00 95.06 302 LEU A C 1
ATOM 2331 O O . LEU A 1 302 ? -37.428 -5.688 -0.542 1.00 95.06 302 LEU A O 1
ATOM 2335 N N . ALA A 1 303 ? -37.237 -3.818 0.684 1.00 95.12 303 ALA A N 1
ATOM 2336 C CA . ALA A 1 303 ? -38.282 -4.167 1.644 1.00 95.12 303 ALA A CA 1
ATOM 2337 C C . ALA A 1 303 ? -39.667 -4.239 0.979 1.00 95.12 303 ALA A C 1
ATOM 2339 O O . ALA A 1 303 ? -40.426 -5.175 1.230 1.00 95.12 303 ALA A O 1
ATOM 2340 N N . SER A 1 304 ? -39.976 -3.300 0.081 1.00 96.19 304 SER A N 1
ATOM 2341 C CA . SER A 1 304 ? -41.229 -3.304 -0.685 1.00 96.19 304 SER A CA 1
ATOM 2342 C C . SER A 1 304 ? -41.320 -4.508 -1.627 1.00 96.19 304 SER A C 1
ATOM 2344 O O . SER A 1 304 ? -42.361 -5.160 -1.701 1.00 96.19 304 SER A O 1
ATOM 2346 N N . LEU A 1 305 ? -40.223 -4.847 -2.311 1.00 97.06 305 LEU A N 1
ATOM 2347 C CA . LEU A 1 305 ? -40.140 -6.024 -3.174 1.00 97.06 305 LEU A CA 1
ATOM 2348 C C . LEU A 1 305 ? -40.292 -7.320 -2.367 1.00 97.06 305 LEU A C 1
ATOM 2350 O O . LEU A 1 305 ? -41.047 -8.202 -2.768 1.00 97.06 305 LEU A O 1
ATOM 2354 N N . ALA A 1 306 ? -39.622 -7.422 -1.217 1.00 96.69 306 ALA A N 1
ATOM 2355 C CA . ALA A 1 306 ? -39.746 -8.566 -0.320 1.00 96.69 306 ALA A CA 1
ATOM 2356 C C . ALA A 1 306 ? -41.190 -8.742 0.175 1.00 96.69 306 ALA A C 1
ATOM 2358 O O . ALA A 1 306 ? -41.707 -9.858 0.162 1.00 96.69 306 ALA A O 1
ATOM 2359 N N . LEU A 1 307 ? -41.870 -7.647 0.535 1.00 97.12 307 LEU A N 1
ATOM 2360 C CA . LEU A 1 307 ? -43.280 -7.674 0.926 1.00 97.12 307 LEU A CA 1
ATOM 2361 C C . LEU A 1 307 ? -44.183 -8.142 -0.227 1.00 97.12 307 LEU A C 1
ATOM 2363 O O . LEU A 1 307 ? -45.060 -8.977 -0.018 1.00 97.12 307 LEU A O 1
ATOM 2367 N N . ALA A 1 308 ? -43.956 -7.650 -1.448 1.00 96.88 308 ALA A N 1
ATOM 2368 C CA . ALA A 1 308 ? -44.725 -8.056 -2.624 1.00 96.88 308 ALA A CA 1
ATOM 2369 C C . ALA A 1 308 ? -44.534 -9.545 -2.958 1.00 96.88 308 ALA A C 1
ATOM 2371 O O . ALA A 1 308 ? -45.509 -10.249 -3.219 1.00 96.88 308 ALA A O 1
ATOM 2372 N N . LEU A 1 309 ? -43.293 -10.038 -2.898 1.00 96.62 309 LEU A N 1
ATOM 2373 C CA . LEU A 1 309 ? -42.976 -11.454 -3.095 1.00 96.62 309 LEU A CA 1
ATOM 2374 C C . LEU A 1 309 ? -43.604 -12.332 -2.010 1.00 96.62 309 LEU A C 1
ATOM 2376 O O . LEU A 1 309 ? -44.123 -13.398 -2.325 1.00 96.62 309 LEU A O 1
ATOM 2380 N N . TRP A 1 310 ? -43.616 -11.873 -0.758 1.00 96.38 310 TRP A N 1
ATOM 2381 C CA . TRP A 1 310 ? -44.259 -12.581 0.348 1.00 96.38 310 TRP A CA 1
ATOM 2382 C C . TRP A 1 310 ? -45.779 -12.694 0.160 1.00 96.38 310 TRP A C 1
ATOM 2384 O O . TRP A 1 310 ? -46.343 -13.778 0.294 1.00 96.38 310 TRP A O 1
ATOM 2394 N N . VAL A 1 311 ? -46.451 -11.610 -0.240 1.00 95.88 311 VAL A N 1
ATOM 2395 C CA . VAL A 1 311 ? -47.888 -11.653 -0.572 1.00 95.88 311 VAL A CA 1
ATOM 2396 C C . VAL A 1 311 ? -48.152 -12.561 -1.780 1.00 95.88 311 VAL A C 1
ATOM 2398 O O . VAL A 1 311 ? -49.120 -13.324 -1.778 1.00 95.88 311 VAL A O 1
ATOM 2401 N N . GLY A 1 312 ? -47.286 -12.513 -2.796 1.00 95.50 312 GLY A N 1
ATOM 2402 C CA . GLY A 1 312 ? -47.360 -13.389 -3.966 1.00 95.50 312 GLY A CA 1
ATOM 2403 C C . GLY A 1 312 ? -47.214 -14.871 -3.612 1.00 95.50 312 GLY A C 1
ATOM 2404 O O . GLY A 1 312 ? -47.986 -15.698 -4.097 1.00 95.50 312 GLY A O 1
ATOM 2405 N N . GLU A 1 313 ? -46.279 -15.205 -2.721 1.00 95.75 313 GLU A N 1
ATOM 2406 C CA . GLU A 1 313 ? -46.080 -16.565 -2.210 1.00 95.75 313 GLU A CA 1
ATOM 2407 C C . GLU A 1 313 ? -47.328 -17.080 -1.489 1.00 95.75 313 GLU A C 1
ATOM 2409 O O . GLU A 1 313 ? -47.792 -18.179 -1.789 1.00 95.75 313 GLU A O 1
ATOM 2414 N N . ILE A 1 314 ? -47.952 -16.262 -0.635 1.00 90.88 314 ILE A N 1
ATOM 2415 C CA . ILE A 1 314 ? -49.202 -16.621 0.052 1.00 90.88 314 ILE A CA 1
ATOM 2416 C C . ILE A 1 314 ? -50.342 -16.859 -0.944 1.00 90.88 314 ILE A C 1
ATOM 2418 O O . ILE A 1 314 ? -51.111 -17.808 -0.782 1.00 90.88 314 ILE A O 1
ATOM 2422 N N . ALA A 1 315 ? -50.472 -16.021 -1.974 1.00 89.75 315 ALA A N 1
ATOM 2423 C CA . ALA A 1 315 ? -51.516 -16.171 -2.987 1.00 89.75 315 ALA A CA 1
ATOM 2424 C C . ALA A 1 315 ? -51.351 -17.471 -3.793 1.00 89.75 315 ALA A C 1
ATOM 2426 O O . ALA A 1 315 ? -52.325 -18.200 -3.995 1.00 89.75 315 ALA A O 1
ATOM 2427 N N . LEU A 1 316 ? -50.118 -17.796 -4.192 1.00 91.00 316 LEU A N 1
ATOM 2428 C CA . LEU A 1 316 ? -49.785 -19.046 -4.882 1.00 91.00 316 LEU A CA 1
ATOM 2429 C C . LEU A 1 316 ? -50.027 -20.263 -3.985 1.00 91.00 316 LEU A C 1
ATOM 2431 O O . LEU A 1 316 ? -50.674 -21.222 -4.406 1.00 91.00 316 LEU A O 1
ATOM 2435 N N . ARG A 1 317 ? -49.582 -20.198 -2.726 1.00 85.81 317 ARG A N 1
ATOM 2436 C CA . ARG A 1 317 ? -49.787 -21.261 -1.737 1.00 85.81 317 ARG A CA 1
ATOM 2437 C C . ARG A 1 317 ? -51.273 -21.483 -1.445 1.00 85.81 317 ARG A C 1
ATOM 2439 O O . ARG A 1 317 ? -51.698 -22.618 -1.261 1.00 85.81 317 ARG A O 1
ATOM 2446 N N . ARG A 1 318 ? -52.085 -20.421 -1.437 1.00 78.75 318 ARG A N 1
ATOM 2447 C CA . ARG A 1 318 ? -53.539 -20.514 -1.253 1.00 78.75 318 ARG A CA 1
ATOM 2448 C C . ARG A 1 318 ? -54.233 -21.155 -2.453 1.00 78.75 318 ARG A C 1
ATOM 2450 O O . ARG A 1 318 ? -55.147 -21.935 -2.231 1.00 78.75 318 ARG A O 1
ATOM 2457 N N . ASN A 1 319 ? -53.818 -20.871 -3.687 1.00 70.19 319 ASN A N 1
ATOM 2458 C CA . ASN A 1 319 ? -54.425 -21.488 -4.874 1.00 70.19 319 ASN A CA 1
ATOM 2459 C C . ASN A 1 319 ? -54.107 -22.986 -5.010 1.00 70.19 319 ASN A C 1
ATOM 2461 O O . ASN A 1 319 ? -54.940 -23.721 -5.520 1.00 70.19 319 ASN A O 1
ATOM 2465 N N . GLN A 1 320 ? -52.965 -23.453 -4.498 1.00 63.72 320 GLN A N 1
ATOM 2466 C CA . GLN A 1 320 ? -52.624 -24.885 -4.462 1.00 63.72 320 GLN A CA 1
ATOM 2467 C C . GLN A 1 320 ? -53.417 -25.696 -3.420 1.00 63.72 320 GLN A C 1
ATOM 2469 O O . GLN A 1 320 ? -53.340 -26.916 -3.418 1.00 63.72 320 GLN A O 1
ATOM 2474 N N . LEU A 1 321 ? -54.170 -25.041 -2.527 1.00 56.34 321 LEU A N 1
ATOM 2475 C CA . LEU A 1 321 ? -55.052 -25.698 -1.549 1.00 56.34 321 LEU A CA 1
ATOM 2476 C C . LEU A 1 321 ? -56.491 -25.902 -2.069 1.00 56.34 321 LEU A C 1
ATOM 2478 O O . LEU A 1 321 ? -57.317 -26.442 -1.336 1.00 56.34 321 LEU A O 1
ATOM 2482 N N . TYR A 1 322 ? -56.802 -25.445 -3.290 1.00 54.19 322 TYR A N 1
ATOM 2483 C CA . TYR A 1 322 ? -58.128 -25.564 -3.918 1.00 54.19 322 TYR A CA 1
ATOM 2484 C C . TYR A 1 322 ? -58.138 -26.422 -5.202 1.00 54.19 322 TYR A C 1
ATOM 2486 O O . TYR A 1 322 ? -59.167 -26.471 -5.877 1.00 54.19 322 TYR A O 1
ATOM 2494 N N . GLU A 1 323 ? -57.036 -27.115 -5.506 1.00 45.53 323 GLU A N 1
ATOM 2495 C CA . GLU A 1 323 ? -56.999 -28.296 -6.391 1.00 45.53 323 GLU A CA 1
ATOM 2496 C C . GLU A 1 323 ? -56.856 -29.567 -5.545 1.00 45.53 323 GLU A C 1
ATOM 2498 O O . GLU A 1 323 ? -57.505 -30.578 -5.898 1.00 45.53 323 GLU A O 1
#

Mean predicted aligned error: 19.08 Å

Solvent-accessible surface area (backbone atoms only — not comparable to full-atom values): 18716 Å² total; per-residue (Å²): 106,72,50,49,78,69,74,42,73,32,64,32,76,36,58,38,90,83,40,65,55,68,60,39,42,51,50,4,58,66,22,75,38,49,62,44,83,35,73,49,74,86,53,45,67,59,53,54,46,52,52,48,43,69,75,66,51,73,47,61,43,82,48,80,38,59,57,40,77,70,50,95,47,84,62,57,61,94,59,66,67,89,71,54,56,52,25,38,22,34,42,63,54,83,78,57,92,82,42,50,57,36,28,21,38,92,84,68,30,44,38,30,32,36,35,73,60,87,96,45,46,49,74,47,67,34,47,50,87,30,71,82,19,12,64,54,34,76,76,39,93,54,40,71,58,44,52,49,35,50,54,56,61,45,45,78,75,67,82,72,67,46,63,25,76,53,75,45,84,46,101,69,28,33,34,43,39,33,46,28,27,44,95,85,68,48,57,49,63,95,45,54,34,34,36,41,37,33,44,72,88,68,49,75,49,79,46,72,43,43,77,80,52,86,12,25,30,37,41,78,44,77,61,90,70,70,38,55,32,40,39,37,38,40,38,39,47,96,92,44,78,48,76,45,75,51,77,47,71,44,68,76,61,72,90,74,48,80,86,49,67,66,60,52,52,51,53,46,48,53,50,17,67,75,73,72,52,76,79,79,78,78,71,74,75,66,70,77,74,71,68,76,71,76,86,74,82,54,62,68,59,53,52,49,50,52,51,51,51,51,54,49,49,51,54,55,58,54,57,68,74,76,114

Organism: NCBI:txid152260

InterPro domains:
  IPR010768 Putative glutamine amidotransferase [PF07090] (66-153)
  IPR029062 Class I glutamine amidotransferase-like [G3DSA:3.40.50.880] (24-155)
  IPR029062 Class I glutamine amidotransferase-like [SSF52317] (60-153)
  IPR036465 von Willebrand factor A-like domain superfamily [SSF53300] (2-47)